Protein 6H9J (pdb70)

Solvent-accessible surface area: 16595 Å² total; per-residue (Å²): 47,21,50,90,43,81,127,44,92,73,104,146,20,77,34,16,68,79,88,24,32,46,108,42,65,22,80,13,166,71,5,55,82,25,34,58,83,22,105,148,0,45,106,31,2,100,84,67,73,6,0,0,0,50,65,3,92,2,4,143,20,0,71,114,5,56,34,137,42,0,67,134,23,1,36,105,19,77,9,10,1,16,24,5,81,21,36,53,9,49,24,17,43,54,118,38,60,88,46,46,120,155,37,84,39,162,4,100,75,87,75,12,62,3,79,75,2,4,90,65,17,116,74,4,80,97,144,55,28,146,42,52,1,4,0,26,23,8,2,56,82,95,14,21,79,77,0,28,113,11,7,91,42,8,42,52,103,16,0,80,108,1,44,55,110,35,38,24,27,99,38,9,1,2,8,0,16,0,1,35,72,1,1,4,17,20,2,7,4,5,3,1,5,5,0,6,0,0,3,77,11,56,1,21,0,0,0,0,19,14,92,23,40,115,15,0,49,22,46,68,7,32,18,1,0,6,9,0,8,51,10,60,17,66,113,26,58,83,126,154,10,64,66,2,117,92,3,71,1,86,6,3,9,0,4,65,22,10,1,0,0,3,2,16,10,18,3,5,3,13,2,2,2,50,129,31,34,34,1,0,0,0,4,0,7,2,85,18,55,114,53,73,139,81,31,76,146,125,29,90,35,49,16,111,7,3,42,72,9,22,63,35,73,92,32,6,108,89,52,67,56,35,100,85,13,32,86,60,60,77,99,84,73,132,79,151,162,126,135,124,27,39,50,29,9,43,54,26,30,64,8,11,15,90,57,92,28,58,10,156

Foldseek 3Di:
DAPAADQDPPRPGGLDDPVLDDDFQAAEAAAAEDAPPDVVVVVCVLVLHKHKHQAQQQQVLLLVDDLVVQLVFFAWAKWKKKKALDLEDQAFAVVLCVQPVPDDDRIDIDIDGSVVVVVVVVVCVVVVHSMWMKIKGWDDPRTGDSVVVSNVPGPCVVVVVVCVVQQFADFDTKIKIKTFAFHKHAKFFAQWKKWKAWRAAKKKKKKFALVCCLQFDFDQCSGRSGRGGPADRVDGDCVVRVSVSVTYIYIHMDHHRMIMTNGGNMIMMMHGGHPTGMTIMMMTTIHHHDDDPDADPPHDSVVVVVVVSVLLVVVCVVVVGSVCSVVVVCVCCVVNPD/DVVCVVVDDDDDDPDPDDDDPD

Organism: Homo sapiens (NCBI:txid9606)

Radius of gyration: 20.61 Å; Cα contacts (8 Å, |Δi|>4): 746; chains: 2; bounding box: 61×58×49 Å

Structure (mmCIF, N/CA/C/O backbone):
data_6H9J
#
_entry.id   6H9J
#
_cell.length_a   86.400
_cell.length_b   86.400
_cell.length_c   149.620
_cell.angle_alpha   90.000
_cell.angle_beta   90.000
_cell.angle_gamma   90.000
#
_symmetry.space_group_name_H-M   'P 41 21 2'
#
loop_
_entity.id
_entity.type
_entity.pdbx_description
1 polymer 'Hypoxia-inducible factor 1-alpha inhibitor'
2 polymer 'Transient receptor potential cation channel subfamily V member 3'
3 non-polymer N-OXALYLGLYCINE
4 non-polymer GLYCEROL
5 non-polymer 'SULFATE ION'
6 non-polymer 'ZINC ION'
7 water water
#
loop_
_atom_site.group_PDB
_atom_site.id
_atom_site.type_symbol
_atom_site.label_atom_id
_atom_site.label_alt_id
_atom_site.label_comp_id
_atom_site.label_asym_id
_atom_site.label_entity_id
_atom_site.label_seq_id
_atom_site.pdbx_PDB_ins_code
_atom_site.Cartn_x
_atom_site.Cartn_y
_atom_site.Cartn_z
_atom_site.occupancy
_atom_site.B_iso_or_equiv
_atom_site.auth_seq_id
_atom_site.auth_comp_id
_atom_site.auth_asym_id
_atom_site.auth_atom_id
_atom_site.pdbx_PDB_model_num
ATOM 1 N N . GLY A 1 1 ? -37.986 12.167 -23.291 1.00 76.12 12 GLY A N 1
ATOM 2 C CA . GLY A 1 1 ? -36.907 13.120 -23.077 1.00 78.36 12 GLY A CA 1
ATOM 3 C C . GLY A 1 1 ? -35.527 12.466 -23.001 1.00 80.38 12 GLY A C 1
ATOM 4 O O . GLY A 1 1 ? -35.377 11.386 -22.428 1.00 82.85 12 GLY A O 1
ATOM 5 N N . SER A 1 2 ? -34.518 13.119 -23.578 1.00 95.14 13 SER A N 1
ATOM 6 C CA . SER A 1 2 ? -33.119 12.659 -23.654 1.00 95.03 13 SER A CA 1
ATOM 7 C C . SER A 1 2 ? -32.889 11.718 -24.837 1.00 99.25 13 SER A C 1
ATOM 8 O O . SER A 1 2 ? -31.739 11.282 -25.048 1.00 101.04 13 SER A O 1
ATOM 10 N N . GLY A 1 3 ? -33.927 11.377 -25.605 1.00 102.44 14 GLY A N 1
ATOM 11 C CA . GLY A 1 3 ? -33.802 10.592 -26.821 1.00 106.95 14 GLY A CA 1
ATOM 12 C C . GLY A 1 3 ? -33.222 9.197 -26.600 1.00 111.72 14 GLY A C 1
ATOM 13 O O . GLY A 1 3 ? -33.045 8.714 -25.482 1.00 113.33 14 GLY A O 1
ATOM 14 N N . GLU A 1 4 ? -32.941 8.545 -27.724 1.00 109.29 15 GLU A N 1
ATOM 15 C CA . GLU A 1 4 ? -32.306 7.240 -27.675 1.00 107.99 15 GLU A CA 1
ATOM 16 C C . GLU A 1 4 ? -30.884 7.385 -27.125 1.00 104.66 15 GLU A C 1
ATOM 17 O O . GLU A 1 4 ? -30.205 8.378 -27.412 1.00 104.25 15 GLU A O 1
ATOM 19 N N . PRO A 1 5 ? -30.417 6.440 -26.305 1.00 93.15 16 PRO A N 1
ATOM 20 C CA . PRO A 1 5 ? -29.027 6.504 -25.826 1.00 90.45 16 PRO A CA 1
ATOM 21 C C . PRO A 1 5 ? -28.033 6.560 -26.978 1.00 90.69 16 PRO A C 1
ATOM 22 O O . PRO A 1 5 ? -28.176 5.865 -27.988 1.00 90.08 16 PRO A O 1
ATOM 26 N N . ARG A 1 6 ? -27.023 7.402 -26.825 1.00 90.75 17 ARG A N 1
ATOM 27 C CA . ARG A 1 6 ? -25.989 7.555 -27.836 1.00 92.27 17 ARG A CA 1
ATOM 28 C C . ARG A 1 6 ? -25.091 6.330 -27.905 1.00 89.02 17 ARG A C 1
ATOM 29 O O . ARG A 1 6 ? -24.916 5.624 -26.919 1.00 89.71 17 ARG A O 1
ATOM 34 N N . GLU A 1 7 ? -24.518 6.088 -29.076 1.00 81.33 18 GLU A N 1
ATOM 35 C CA . GLU A 1 7 ? -23.633 4.953 -29.263 1.00 82.13 18 GLU A CA 1
ATOM 36 C C . GLU A 1 7 ? -22.194 5.373 -29.021 1.00 74.70 18 GLU A C 1
ATOM 37 O O . GLU A 1 7 ? -21.708 6.322 -29.619 1.00 68.03 18 GLU A O 1
ATOM 43 N N . GLU A 1 8 ? -21.517 4.656 -28.136 1.00 79.79 19 GLU A N 1
ATOM 44 C CA . GLU A 1 8 ? -20.130 4.951 -27.827 1.00 72.68 19 GLU A CA 1
ATOM 45 C C . GLU A 1 8 ? -19.232 4.619 -29.012 1.00 70.32 19 GLU A C 1
ATOM 46 O O . GLU A 1 8 ? -19.518 3.712 -29.784 1.00 65.05 19 GLU A O 1
ATOM 49 N N . ALA A 1 9 ? -18.137 5.355 -29.138 1.00 66.05 20 ALA A N 1
ATOM 50 C CA . ALA A 1 9 ? -17.189 5.153 -30.224 1.00 69.04 20 ALA A CA 1
ATOM 51 C C . ALA A 1 9 ? -16.500 3.797 -30.119 1.00 64.57 20 ALA A C 1
ATOM 52 O O . ALA A 1 9 ? -16.313 3.271 -29.029 1.00 63.46 20 ALA A O 1
ATOM 54 N N . GLY A 1 10 ? -16.107 3.243 -31.257 1.00 61.56 21 GLY A N 1
ATOM 55 C CA . GLY A 1 10 ? -15.457 1.949 -31.268 1.00 63.14 21 GLY A CA 1
ATOM 56 C C . GLY A 1 10 ? -16.399 0.789 -31.031 1.00 66.42 21 GLY A C 1
ATOM 57 O O . GLY A 1 10 ? -15.989 -0.249 -30.526 1.00 66.61 21 GLY A O 1
ATOM 58 N N . ALA A 1 11 ? -17.673 0.999 -31.351 1.00 63.81 22 ALA A N 1
ATOM 59 C CA . ALA A 1 11 ? -18.710 -0.022 -31.217 1.00 67.94 22 ALA A CA 1
ATOM 60 C C . ALA A 1 11 ? -18.790 -0.606 -29.821 1.00 69.60 22 ALA A C 1
ATOM 61 O O . ALA A 1 11 ? -18.933 -1.806 -29.646 1.00 67.41 22 ALA A O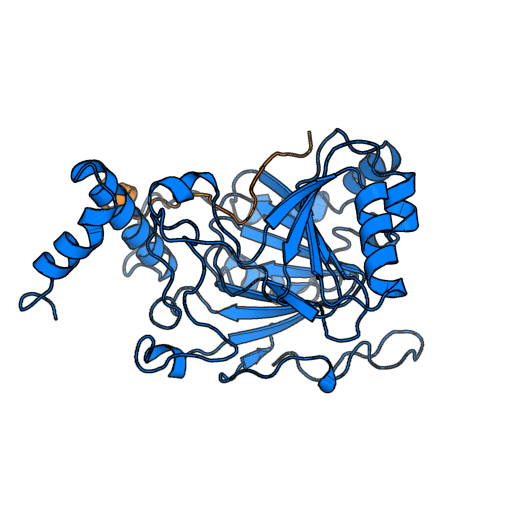 1
ATOM 63 N N . LEU A 1 12 ? -18.726 0.264 -28.824 1.00 64.70 23 LEU A N 1
ATOM 64 C CA . LEU A 1 12 ? -18.790 -0.152 -27.429 1.00 70.68 23 LEU A CA 1
ATOM 65 C C . LEU A 1 12 ? -20.221 -0.269 -26.898 1.00 76.36 23 LEU A C 1
ATOM 66 O O . LEU A 1 12 ? -20.432 -0.613 -25.742 1.00 77.70 23 LEU A O 1
ATOM 71 N N . GLY A 1 13 ? -21.192 0.035 -27.751 1.00 74.82 24 GLY A N 1
ATOM 72 C CA . GLY A 1 13 ? -22.595 -0.059 -27.412 1.00 72.28 24 GLY A CA 1
ATOM 73 C C . GLY A 1 13 ? -23.126 1.191 -26.763 1.00 75.37 24 GLY A C 1
ATOM 74 O O . GLY A 1 13 ? -22.403 2.160 -26.582 1.00 71.70 24 GLY A O 1
ATOM 75 N N . PRO A 1 14 ? -24.408 1.174 -26.433 1.00 72.66 25 PRO A N 1
ATOM 76 C CA . PRO A 1 14 ? -25.029 2.323 -25.782 1.00 70.39 25 PRO A CA 1
ATOM 77 C C . PRO A 1 14 ? -24.415 2.513 -24.410 1.00 67.25 25 PRO A C 1
ATOM 78 O O . PRO A 1 14 ? -24.169 1.547 -23.702 1.00 68.23 25 PRO A O 1
ATOM 82 N N . ALA A 1 15 ? -24.170 3.761 -24.047 1.00 78.11 26 ALA A N 1
ATOM 83 C CA . ALA A 1 15 ? -23.585 4.082 -22.759 1.00 82.48 26 ALA A CA 1
ATOM 84 C C . ALA A 1 15 ? -24.497 3.674 -21.610 1.00 79.16 26 ALA A C 1
ATOM 85 O O . ALA A 1 15 ? -24.036 3.205 -20.574 1.00 79.59 26 ALA A O 1
ATOM 87 N N . TRP A 1 16 ? -25.780 3.895 -21.818 1.00 60.80 27 TRP A N 1
ATOM 88 C CA . TRP A 1 16 ? -26.782 3.615 -20.822 1.00 62.60 27 TRP A CA 1
ATOM 89 C C . TRP A 1 16 ? -28.081 3.179 -21.472 1.00 59.79 27 TRP A C 1
ATOM 90 O O . TRP A 1 16 ? -28.269 3.317 -22.675 1.00 61.14 27 TRP A O 1
ATOM 101 N N . ASP A 1 17 ? -28.974 2.630 -20.669 1.00 65.56 28 ASP A N 1
ATOM 102 C CA . ASP A 1 17 ? -30.261 2.195 -21.177 1.00 64.78 28 ASP A CA 1
ATOM 103 C C . ASP A 1 17 ? -31.396 2.734 -20.308 1.00 64.17 28 ASP A C 1
ATOM 104 O O . ASP A 1 17 ? -31.167 3.211 -19.206 1.00 57.44 28 ASP A O 1
ATOM 109 N N . GLU A 1 18 ? -32.623 2.618 -20.802 1.00 65.03 29 GLU A N 1
ATOM 110 C CA . GLU A 1 18 ? -33.810 3.157 -20.139 1.00 63.84 29 GLU A CA 1
ATOM 111 C C . GLU A 1 18 ? -34.060 2.642 -18.727 1.00 60.92 29 GLU A C 1
ATOM 112 O O . GLU A 1 18 ? -34.572 3.377 -17.894 1.00 59.66 29 GLU A O 1
ATOM 114 N N . SER A 1 19 ? -33.687 1.400 -18.440 1.00 61.38 30 SER A N 1
ATOM 115 C CA . SER A 1 19 ? -33.880 0.816 -17.108 1.00 64.01 30 SER A CA 1
ATOM 116 C C . SER A 1 19 ? -33.144 1.557 -15.981 1.00 64.48 30 SER A C 1
ATOM 117 O O . SER A 1 19 ? -33.571 1.517 -14.840 1.00 61.08 30 SER A O 1
ATOM 120 N N . GLN A 1 20 ? -31.997 2.146 -16.290 1.00 54.27 31 GLN A N 1
ATOM 121 C CA . GLN A 1 20 ? -31.218 2.923 -15.336 1.00 58.01 31 GLN A CA 1
ATOM 122 C C . GLN A 1 20 ? -31.927 4.196 -14.833 1.00 55.00 31 GLN A C 1
ATOM 123 O O . GLN A 1 20 ? -31.611 4.688 -13.762 1.00 52.47 31 GLN A O 1
ATOM 129 N N . LEU A 1 21 ? -32.804 4.771 -15.651 1.00 53.91 32 LEU A N 1
ATOM 130 C CA . LEU A 1 21 ? -33.569 5.968 -15.280 1.00 57.18 32 LEU A CA 1
ATOM 131 C C . LEU A 1 21 ? -34.722 5.738 -14.289 1.00 54.50 32 LEU A C 1
ATOM 132 O O . LEU A 1 21 ? -35.440 4.755 -14.387 1.00 54.76 32 LEU A O 1
ATOM 137 N N . ARG A 1 22 ? -34.898 6.661 -13.348 1.00 56.21 33 ARG A N 1
ATOM 138 C CA . ARG A 1 22 ? -35.992 6.588 -12.377 1.00 52.31 33 ARG A CA 1
ATOM 139 C C . ARG A 1 22 ? -37.316 6.974 -13.045 1.00 53.82 33 ARG A C 1
ATOM 140 O O . ARG A 1 22 ? -37.312 7.646 -14.066 1.00 56.60 33 ARG A O 1
ATOM 148 N N . SER A 1 23 ? -38.442 6.562 -12.471 1.00 52.18 34 SER A N 1
ATOM 149 C CA . SER A 1 23 ? -39.734 6.814 -13.107 1.00 53.42 34 SER A CA 1
ATOM 150 C C . SER A 1 23 ? -40.456 7.951 -12.384 1.00 51.32 34 SER A C 1
ATOM 151 O O . SER A 1 23 ? -40.607 7.916 -11.156 1.00 56.22 34 SER A O 1
ATOM 154 N N . TYR A 1 24 ? -40.910 8.946 -13.143 1.00 51.96 35 TYR A N 1
ATOM 155 C CA . TYR A 1 24 ? -41.576 10.109 -12.561 1.00 50.43 35 TYR A CA 1
ATOM 156 C C . TYR A 1 24 ? -42.914 10.379 -13.246 1.00 54.13 35 TYR A C 1
ATOM 157 O O . TYR A 1 24 ? -43.229 9.822 -14.289 1.00 52.30 35 TYR A O 1
ATOM 166 N N . SER A 1 25 ? -43.692 11.297 -12.662 1.00 49.21 36 SER A N 1
ATOM 167 C CA . SER A 1 25 ? -45.088 11.506 -13.036 1.00 52.10 36 SER A CA 1
ATOM 168 C C . SER A 1 25 ? -45.289 12.473 -14.197 1.00 58.50 36 SER A C 1
ATOM 169 O O . SER A 1 25 ? -46.407 12.584 -14.693 1.00 59.46 36 SER A O 1
ATOM 172 N N . PHE A 1 26 ? -44.269 13.197 -14.620 1.00 49.13 37 PHE A N 1
ATOM 173 C CA . PHE A 1 26 ? -44.439 14.285 -15.571 1.00 47.55 37 PHE A CA 1
ATOM 174 C C . PHE A 1 26 ? -43.783 13.955 -16.895 1.00 49.79 37 PHE A C 1
ATOM 175 O O . PHE A 1 26 ? -42.828 13.176 -16.949 1.00 49.52 37 PHE A O 1
ATOM 183 N N . PRO A 1 27 ? -44.206 14.584 -17.974 1.00 47.15 38 PRO A N 1
ATOM 184 C CA . PRO A 1 27 ? -43.521 14.395 -19.253 1.00 46.03 38 PRO A CA 1
ATOM 185 C C . PRO A 1 27 ? -42.314 15.317 -19.381 1.00 45.29 38 PRO A C 1
ATOM 186 O O . PRO A 1 27 ? -42.095 16.242 -18.584 1.00 46.72 38 PRO A O 1
ATOM 190 N N . THR A 1 28 ? -41.495 15.019 -20.391 1.00 46.57 39 THR A N 1
ATOM 191 C CA . THR A 1 28 ? -40.296 15.802 -20.650 1.00 47.31 39 THR A CA 1
ATOM 192 C C . THR A 1 28 ? -40.070 15.814 -22.155 1.00 45.00 39 THR A C 1
ATOM 193 O O . THR A 1 28 ? -40.635 14.995 -22.907 1.00 47.35 39 THR A O 1
ATOM 197 N N . ARG A 1 29 ? -39.251 16.765 -22.584 1.00 45.83 40 ARG A N 1
ATOM 198 C CA . ARG A 1 29 ? -38.742 16.755 -23.941 1.00 45.32 40 ARG A CA 1
ATOM 199 C C . ARG A 1 29 ? -37.243 17.001 -23.858 1.00 44.52 40 ARG A C 1
ATOM 200 O O . ARG A 1 29 ? -36.748 17.504 -22.852 1.00 43.23 40 ARG A O 1
ATOM 208 N N . PRO A 1 30 ? -36.501 16.645 -24.890 1.00 45.40 41 PRO A N 1
ATOM 209 C CA . PRO A 1 30 ? -35.032 16.662 -24.765 1.00 44.94 41 PRO A CA 1
ATOM 210 C C . PRO A 1 30 ? -34.444 18.069 -24.772 1.00 43.89 41 PRO A C 1
ATOM 211 O O . PRO A 1 30 ? -34.899 18.964 -25.488 1.00 45.39 41 PRO A O 1
ATOM 215 N N . ILE A 1 31 ? -33.351 18.225 -24.028 1.00 42.91 42 ILE A N 1
ATOM 216 C CA . ILE A 1 31 ? -32.472 19.384 -24.165 1.00 44.40 42 ILE A CA 1
ATOM 217 C C . ILE A 1 31 ? -31.589 19.206 -25.403 1.00 49.33 42 ILE A C 1
ATOM 218 O O . ILE A 1 31 ? -31.072 18.102 -25.637 1.00 46.82 42 ILE A O 1
ATOM 223 N N . PRO A 1 32 ? -31.399 20.246 -26.225 1.00 44.64 43 PRO A N 1
ATOM 224 C CA . PRO A 1 32 ? -30.616 20.084 -27.457 1.00 46.66 43 PRO A CA 1
ATOM 225 C C . PRO A 1 32 ? -29.179 19.723 -27.123 1.00 45.43 43 PRO A C 1
ATOM 226 O O . PRO A 1 32 ? -28.621 20.248 -26.164 1.00 42.72 43 PRO A O 1
ATOM 230 N N . ARG A 1 33 ? -28.590 18.811 -27.906 1.00 46.10 44 ARG A N 1
ATOM 231 C CA . ARG A 1 33 ? -27.154 18.482 -27.814 1.00 49.48 44 ARG A CA 1
ATOM 232 C C . ARG A 1 33 ? -26.463 19.021 -29.059 1.00 50.24 44 ARG A C 1
ATOM 233 O O . ARG A 1 33 ? -26.812 18.632 -30.179 1.00 46.77 44 ARG A O 1
ATOM 241 N N . LEU A 1 34 ? -25.504 19.914 -28.873 1.00 44.81 45 LEU A N 1
ATOM 242 C CA . LEU A 1 34 ? -24.957 20.665 -29.991 1.00 46.01 45 LEU A CA 1
ATOM 243 C C . LEU A 1 34 ? -23.455 20.824 -29.813 1.00 45.03 45 LEU A C 1
ATOM 244 O O . LEU A 1 34 ? -22.933 20.703 -28.707 1.00 44.64 45 LEU A O 1
ATOM 249 N N . SER A 1 35 ? -22.791 21.165 -30.917 1.00 45.69 46 SER A N 1
ATOM 250 C CA . SER A 1 35 ? -21.400 21.620 -30.878 1.00 47.52 46 SER A CA 1
ATOM 251 C C . SER A 1 35 ? -21.296 23.055 -30.383 1.00 49.84 46 SER A C 1
ATOM 252 O O . SER A 1 35 ? -22.108 23.922 -30.745 1.00 47.02 46 SER A O 1
ATOM 255 N N . GLN A 1 36 ? -20.217 23.332 -29.650 1.00 50.03 47 GLN A N 1
ATOM 256 C CA . GLN A 1 36 ? -19.946 24.694 -29.211 1.00 52.78 47 GLN A CA 1
ATOM 257 C C . GLN A 1 36 ? -19.752 25.639 -30.395 1.00 52.50 47 GLN A C 1
ATOM 258 O O . GLN A 1 36 ? -19.992 26.842 -30.263 1.00 57.55 47 GLN A O 1
ATOM 264 N N . SER A 1 37 ? -19.417 25.119 -31.569 1.00 49.37 48 SER A N 1
ATOM 265 C CA . SER A 1 37 ? -19.295 25.965 -32.751 1.00 51.84 48 SER A CA 1
ATOM 266 C C . SER A 1 37 ? -20.620 26.246 -33.434 1.00 57.07 48 SER A C 1
ATOM 267 O O . SER A 1 37 ? -20.641 26.998 -34.417 1.00 58.48 48 SER A O 1
ATOM 270 N N . ASP A 1 38 ? -21.715 25.664 -32.960 1.00 53.21 49 ASP A N 1
ATOM 271 C CA . ASP A 1 38 ? -23.016 25.786 -33.650 1.00 54.89 49 ASP A CA 1
ATOM 272 C C . ASP A 1 38 ? -23.681 27.104 -33.241 1.00 50.66 49 ASP A C 1
ATOM 273 O O . ASP A 1 38 ? -23.852 27.349 -32.037 1.00 55.45 49 ASP A O 1
ATOM 278 N N . PRO A 1 39 ? -24.022 27.995 -34.188 1.00 56.59 50 PRO A N 1
ATOM 279 C CA . PRO A 1 39 ? -24.700 29.250 -33.800 1.00 59.08 50 PRO A CA 1
ATOM 280 C C . PRO A 1 39 ? -25.942 29.052 -32.956 1.00 58.70 50 PRO A C 1
ATOM 281 O O . PRO A 1 39 ? -26.290 29.952 -32.179 1.00 59.14 50 PRO A O 1
ATOM 285 N N . ARG A 1 40 ? -26.654 27.934 -33.112 1.00 55.10 51 ARG A N 1
ATOM 286 C CA . ARG A 1 40 ? -27.833 27.704 -32.283 1.00 57.80 51 ARG A CA 1
ATOM 287 C C . ARG A 1 40 ? -27.436 27.560 -30.828 1.00 49.85 51 ARG A C 1
ATOM 288 O O . ARG A 1 40 ? -28.180 27.978 -29.936 1.00 52.78 51 ARG A O 1
ATOM 296 N N . ALA A 1 41 ? -26.245 27.016 -30.566 1.00 44.08 52 ALA A N 1
ATOM 297 C CA . ALA A 1 41 ? -25.805 26.874 -29.184 1.00 44.62 52 ALA A CA 1
ATOM 298 C C . ALA A 1 41 ? -25.569 28.233 -28.545 1.00 50.74 52 ALA A C 1
ATOM 299 O O . ALA A 1 41 ? -25.966 28.462 -27.398 1.00 55.93 52 ALA A O 1
ATOM 301 N N . GLU A 1 42 ? -24.921 29.152 -29.270 1.00 47.48 53 GLU A N 1
ATOM 302 C CA . GLU A 1 42 ? -24.691 30.483 -28.717 1.00 54.44 53 GLU A CA 1
ATOM 303 C C . GLU A 1 42 ? -26.017 31.199 -28.487 1.00 52.97 53 GLU A C 1
ATOM 304 O O . GLU A 1 42 ? -26.184 31.890 -27.484 1.00 54.70 53 GLU A O 1
ATOM 310 N N . GLU A 1 43 ? -26.969 31.023 -29.408 1.00 51.00 54 GLU A N 1
ATOM 311 C CA . GLU A 1 43 ? -28.304 31.627 -29.291 1.00 57.71 54 GLU A CA 1
ATOM 312 C C . GLU A 1 43 ? -29.028 31.158 -28.034 1.00 58.93 54 GLU A C 1
ATOM 313 O O . GLU A 1 43 ? -29.662 31.958 -27.331 1.00 50.20 54 GLU A O 1
ATOM 319 N N . LEU A 1 44 ? -28.943 29.864 -27.727 1.00 48.20 55 LEU A N 1
ATOM 320 C CA . LEU A 1 44 ? -29.600 29.325 -26.539 1.00 49.55 55 LEU A CA 1
ATOM 321 C C . LEU A 1 44 ? -29.007 29.909 -25.268 1.00 49.86 55 LEU A C 1
ATOM 322 O O . LEU A 1 44 ? -29.747 30.345 -24.380 1.00 47.03 55 LEU A O 1
ATOM 327 N N . ILE A 1 45 ? -27.672 29.947 -25.175 1.00 47.38 56 ILE A N 1
ATOM 328 C CA . ILE A 1 45 ? -27.013 30.510 -23.995 1.00 40.66 56 ILE A CA 1
ATOM 329 C C . ILE A 1 45 ? -27.360 31.985 -23.854 1.00 48.21 56 ILE A C 1
ATOM 330 O O . ILE A 1 45 ? -27.631 32.470 -22.753 1.00 47.40 56 ILE A O 1
ATOM 335 N N . GLU A 1 46 ? -27.334 32.726 -24.965 1.00 45.37 57 GLU A N 1
ATOM 336 C CA . GLU A 1 46 ? -27.642 34.151 -24.929 1.00 52.22 57 GLU A CA 1
ATOM 337 C C . GLU A 1 46 ? -29.061 34.380 -24.435 1.00 56.21 57 GLU A C 1
ATOM 338 O O . GLU A 1 46 ? -29.332 35.362 -23.735 1.00 50.32 57 GLU A O 1
ATOM 344 N N . ASN A 1 47 ? -29.983 33.485 -24.793 1.00 52.49 58 ASN A N 1
ATOM 345 C CA . ASN A 1 47 ? -31.383 33.595 -24.384 1.00 48.16 58 ASN A CA 1
ATOM 346 C C . ASN A 1 47 ? -31.667 32.900 -23.061 1.00 47.89 58 ASN A C 1
ATOM 347 O O . ASN A 1 47 ? -32.833 32.752 -22.687 1.00 45.70 58 ASN A O 1
ATOM 352 N N . GLU A 1 48 ? -30.631 32.476 -22.356 1.00 41.32 59 GLU A N 1
ATOM 353 C CA . GLU A 1 48 ? -30.739 31.840 -21.035 1.00 44.78 59 GLU A CA 1
ATOM 354 C C . GLU A 1 48 ? -31.661 30.626 -21.086 1.00 53.31 59 GLU A C 1
ATOM 355 O O . GLU A 1 48 ? -32.609 30.468 -20.306 1.00 41.77 59 GLU A O 1
ATOM 361 N N . GLU A 1 49 ? -31.390 29.777 -22.061 1.00 39.48 60 GLU A N 1
ATOM 362 C CA . GLU A 1 49 ? -32.028 28.486 -22.212 1.00 42.51 60 GLU A CA 1
ATOM 363 C C . GLU A 1 49 ? -30.973 27.391 -22.150 1.00 44.39 60 GLU A C 1
ATOM 364 O O . GLU A 1 49 ? -29.831 27.594 -22.594 1.00 42.68 60 GLU A O 1
ATOM 370 N N . PRO A 1 50 ? -31.325 26.210 -21.651 1.00 42.97 61 PRO A N 1
ATOM 371 C CA . PRO A 1 50 ? -30.313 25.146 -21.540 1.00 40.21 61 PRO A CA 1
ATOM 372 C C . PRO A 1 50 ? -29.911 24.508 -22.875 1.00 36.24 61 PRO A C 1
ATOM 373 O O . PRO A 1 50 ? -30.681 24.431 -23.840 1.00 39.96 61 PRO A O 1
ATOM 377 N N . VAL A 1 51 ? -28.657 24.043 -22.897 1.00 37.55 62 VAL A N 1
ATOM 378 C CA 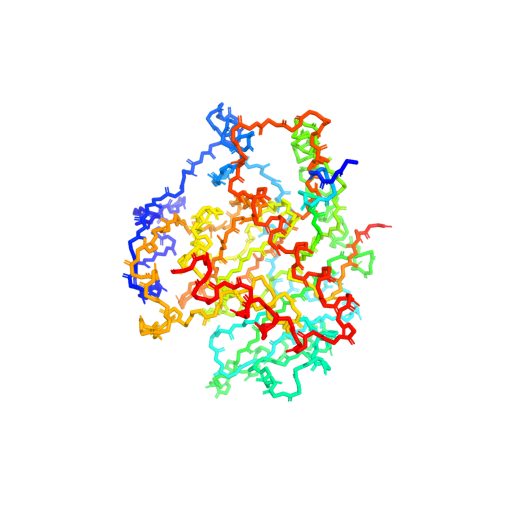. VAL A 1 51 ? -28.076 23.360 -24.048 1.00 40.05 62 VAL A CA 1
ATOM 379 C C . VAL A 1 51 ? -26.956 22.466 -23.513 1.00 35.13 62 VAL A C 1
ATOM 380 O O . VAL A 1 51 ? -26.295 22.808 -22.529 1.00 38.99 62 VAL A O 1
ATOM 384 N N . VAL A 1 52 ? -26.811 21.291 -24.104 1.00 39.12 63 VAL A N 1
ATOM 385 C CA . VAL A 1 52 ? -25.659 20.434 -23.841 1.00 40.52 63 VAL A CA 1
ATOM 386 C C . VAL A 1 52 ? -24.668 20.670 -24.979 1.00 35.64 63 VAL A C 1
ATOM 387 O O . VAL A 1 52 ? -25.008 20.454 -26.158 1.00 42.02 63 VAL A O 1
ATOM 391 N N . LEU A 1 53 ? -23.440 21.039 -24.617 1.00 39.40 64 LEU A N 1
ATOM 392 C CA . LEU A 1 53 ? -22.336 21.200 -25.550 1.00 47.13 64 LEU A CA 1
ATOM 393 C C . LEU A 1 53 ? -21.411 19.987 -25.470 1.00 38.28 64 LEU A C 1
ATOM 394 O O . LEU A 1 53 ? -20.943 19.630 -24.389 1.00 39.62 64 LEU A O 1
ATOM 399 N N . THR A 1 54 ? -21.177 19.354 -26.611 1.00 43.00 65 THR A N 1
ATOM 400 C CA . THR A 1 54 ? -20.529 18.059 -26.638 1.00 45.62 65 THR A CA 1
ATOM 401 C C . THR A 1 54 ? -19.006 18.118 -26.826 1.00 50.53 65 THR A C 1
ATOM 402 O O . THR A 1 54 ? -18.339 17.086 -26.656 1.00 49.06 65 THR A O 1
ATOM 406 N N . ASP A 1 55 ? -18.465 19.256 -27.255 1.00 41.47 66 ASP A N 1
ATOM 407 C CA . ASP A 1 55 ? -17.056 19.327 -27.691 1.00 40.64 66 ASP A CA 1
ATOM 408 C C . ASP A 1 55 ? -16.373 20.587 -27.184 1.00 39.73 66 ASP A C 1
ATOM 409 O O . ASP A 1 55 ? -15.606 21.215 -27.922 1.00 46.07 66 ASP A O 1
ATOM 414 N N . THR A 1 56 ? -16.638 20.995 -25.941 1.00 38.37 67 THR A N 1
ATOM 415 C CA . THR A 1 56 ? -15.986 22.211 -25.440 1.00 37.47 67 THR A CA 1
ATOM 416 C C . THR A 1 56 ? -14.533 21.961 -25.000 1.00 41.88 67 THR A C 1
ATOM 417 O O . THR A 1 56 ? -13.765 22.917 -24.932 1.00 44.88 67 THR A O 1
ATOM 421 N N . ASN A 1 57 ? -14.188 20.727 -24.604 1.00 40.86 68 ASN A N 1
ATOM 422 C CA . ASN A 1 57 ? -12.912 20.416 -23.939 1.00 43.24 68 ASN A CA 1
ATOM 423 C C . ASN A 1 57 ? -12.700 21.200 -22.641 1.00 39.53 68 ASN A C 1
ATOM 424 O O . ASN A 1 57 ? -11.551 21.408 -22.185 1.00 42.46 68 ASN A O 1
ATOM 429 N N . LEU A 1 58 ? -13.817 21.577 -22.019 1.00 38.12 69 LEU A N 1
ATOM 430 C CA . LEU A 1 58 ? -13.776 22.448 -20.847 1.00 39.79 69 LEU A CA 1
ATOM 431 C C . LEU A 1 58 ? -12.986 21.811 -19.725 1.00 38.67 69 LEU A C 1
ATOM 432 O O . LEU A 1 58 ? -12.108 22.455 -19.157 1.00 40.90 69 LEU A O 1
ATOM 437 N N . VAL A 1 59 ? -13.197 20.532 -19.466 1.00 39.34 70 VAL A N 1
ATOM 438 C CA . VAL A 1 59 ? -12.468 19.838 -18.409 1.00 39.59 70 VAL A CA 1
ATOM 439 C C . VAL A 1 59 ? -11.689 18.643 -18.952 1.00 41.01 70 VAL A C 1
ATOM 440 O O . VAL A 1 59 ? -11.591 17.615 -18.305 1.00 41.26 70 VAL A O 1
ATOM 444 N N . TYR A 1 60 ? -11.071 18.814 -20.109 1.00 41.07 71 TYR A N 1
ATOM 445 C CA . TYR A 1 60 ? -10.398 17.708 -20.775 1.00 41.77 71 TYR A CA 1
ATOM 446 C C . TYR A 1 60 ? -9.333 17.021 -19.920 1.00 41.86 71 TYR A C 1
ATOM 447 O O . TYR A 1 60 ? -9.256 15.806 -19.912 1.00 42.61 71 TYR A O 1
ATOM 456 N N . PRO A 1 61 ? -8.552 17.780 -19.170 1.00 42.80 72 PRO A N 1
ATOM 457 C CA . PRO A 1 61 ? -7.527 17.182 -18.312 1.00 46.92 72 PRO A CA 1
ATOM 458 C C . PRO A 1 61 ? -8.132 16.284 -17.239 1.00 43.42 72 PRO A C 1
ATOM 459 O O . PRO A 1 61 ? -7.507 15.326 -16.820 1.00 48.35 72 PRO A O 1
ATOM 463 N N . ALA A 1 62 ? -9.323 16.630 -16.770 1.00 43.71 73 ALA A N 1
ATOM 464 C CA . ALA A 1 62 ? -10.005 15.879 -15.715 1.00 44.62 73 ALA A CA 1
ATOM 465 C C . ALA A 1 62 ? -10.657 14.577 -16.197 1.00 47.06 73 ALA A C 1
ATOM 466 O O . ALA A 1 62 ? -11.094 13.761 -15.374 1.00 48.12 73 ALA A O 1
ATOM 468 N N . LEU A 1 63 ? -10.748 14.347 -17.496 1.00 44.95 74 LEU A N 1
ATOM 469 C CA . LEU A 1 63 ? -11.383 13.109 -17.942 1.00 46.98 74 LEU A CA 1
ATOM 470 C C . LEU A 1 63 ? -10.629 11.876 -17.498 1.00 51.30 74 LEU A C 1
ATOM 471 O O . LEU A 1 63 ? -11.206 10.781 -17.507 1.00 49.96 74 LEU A O 1
ATOM 476 N N . LYS A 1 64 ? -9.336 12.007 -17.146 1.00 54.15 75 LYS A N 1
ATOM 477 C CA . LYS A 1 64 ? -8.612 10.866 -16.621 1.00 49.76 75 LYS A CA 1
ATOM 478 C C . LYS A 1 64 ? -8.851 10.655 -15.137 1.00 51.99 75 LYS A C 1
ATOM 479 O O . LYS A 1 64 ? -8.360 9.666 -14.605 1.00 51.07 75 LYS A O 1
ATOM 485 N N . TRP A 1 65 ? -9.566 11.550 -14.470 1.00 52.44 76 TRP A N 1
ATOM 486 C CA . TRP A 1 65 ? -9.796 11.433 -13.031 1.00 58.21 76 TRP A CA 1
ATOM 487 C C . TRP A 1 65 ? -10.621 10.191 -12.708 1.00 62.12 76 TRP A C 1
ATOM 488 O O . TRP A 1 65 ? -11.674 9.944 -13.311 1.00 63.39 76 TRP A O 1
ATOM 499 N N . ASP A 1 66 ? -10.153 9.443 -11.718 1.00 62.92 77 ASP A N 1
ATOM 500 C CA . ASP A 1 66 ? -10.930 8.436 -11.014 1.00 60.74 77 ASP A CA 1
ATOM 501 C C . ASP A 1 66 ? -10.519 8.504 -9.545 1.00 59.03 77 ASP A C 1
ATOM 502 O O . ASP A 1 66 ? -9.717 9.355 -9.148 1.00 64.22 77 ASP A O 1
ATOM 507 N N . LEU A 1 67 ? -11.042 7.593 -8.726 1.00 60.32 78 LEU A N 1
ATOM 508 C CA . LEU A 1 67 ? -10.769 7.685 -7.296 1.00 56.38 78 LEU A CA 1
ATOM 509 C C . LEU A 1 67 ? -9.293 7.439 -6.998 1.00 56.72 78 LEU A C 1
ATOM 510 O O . LEU A 1 67 ? -8.729 8.078 -6.103 1.00 58.41 78 LEU A O 1
ATOM 515 N N . GLU A 1 68 ? -8.639 6.542 -7.737 1.00 59.86 79 GLU A N 1
ATOM 516 C CA . GLU A 1 68 ? -7.228 6.296 -7.459 1.00 65.91 79 GLU A CA 1
ATOM 517 C C . GLU A 1 68 ? -6.394 7.537 -7.766 1.00 65.95 79 GLU A C 1
ATOM 518 O O . GLU A 1 68 ? -5.544 7.941 -6.963 1.00 64.88 79 GLU A O 1
ATOM 524 N N . TYR A 1 69 ? -6.613 8.147 -8.934 1.00 62.00 80 TYR A N 1
ATOM 525 C CA . TYR A 1 69 ? -5.852 9.334 -9.314 1.00 64.65 80 TYR A CA 1
ATOM 526 C C . TYR A 1 69 ? -6.057 10.469 -8.317 1.00 59.13 80 TYR A C 1
ATOM 527 O O . TYR A 1 69 ? -5.094 11.094 -7.854 1.00 61.00 80 TYR A O 1
ATOM 536 N N . LEU A 1 70 ? -7.312 10.757 -7.986 1.00 54.46 81 LEU A N 1
ATOM 537 C CA . LEU A 1 70 ? -7.610 11.853 -7.072 1.00 54.18 81 LEU A CA 1
ATOM 538 C C . LEU A 1 70 ? -7.063 11.578 -5.676 1.00 55.78 81 LEU A C 1
ATOM 539 O O . LEU A 1 70 ? -6.555 12.486 -5.008 1.00 63.39 81 LEU A O 1
ATOM 544 N N . GLN A 1 71 ? -7.174 10.338 -5.206 1.00 61.25 82 GLN A N 1
ATOM 545 C CA . GLN A 1 71 ? -6.670 10.016 -3.874 1.00 65.81 82 GLN A CA 1
ATOM 546 C C . GLN A 1 71 ? -5.175 10.248 -3.804 1.00 68.99 82 GLN A C 1
ATOM 547 O O . GLN A 1 71 ? -4.658 10.755 -2.801 1.00 72.72 82 GLN A O 1
ATOM 553 N N . GLU A 1 72 ? -4.471 9.884 -4.869 1.00 66.80 83 GLU A N 1
ATOM 554 C CA . GLU A 1 72 ? -3.014 9.974 -4.899 1.00 68.37 83 GLU A CA 1
ATOM 555 C C . GLU A 1 72 ? -2.532 11.409 -5.100 1.00 71.64 83 GLU A C 1
ATOM 556 O O . GLU A 1 72 ? -1.383 11.705 -4.777 1.00 73.78 83 GLU A O 1
ATOM 562 N N . ASN A 1 73 ? -3.392 12.315 -5.585 1.00 70.01 84 ASN A N 1
ATOM 563 C CA . ASN A 1 73 ? -2.959 13.642 -6.018 1.00 65.56 84 ASN A CA 1
ATOM 564 C C . ASN A 1 73 ? -3.725 14.827 -5.441 1.00 70.62 84 ASN A C 1
ATOM 565 O O . ASN A 1 73 ? -3.215 15.950 -5.524 1.00 76.49 84 ASN A O 1
ATOM 570 N N . ILE A 1 74 ? -4.936 14.648 -4.911 1.00 66.48 85 ILE A N 1
ATOM 571 C CA . ILE A 1 74 ? -5.746 15.804 -4.527 1.00 69.30 85 ILE A CA 1
ATOM 572 C C . ILE A 1 74 ? -5.287 16.394 -3.207 1.00 71.70 85 ILE A C 1
ATOM 573 O O . ILE A 1 74 ? -5.737 17.480 -2.821 1.00 79.48 85 ILE A O 1
ATOM 578 N N . GLY A 1 75 ? -4.441 15.689 -2.492 1.00 65.44 86 GLY A N 1
ATOM 579 C CA . GLY A 1 75 ? -3.773 16.217 -1.311 1.00 76.47 86 GLY A CA 1
ATOM 580 C C . GLY A 1 75 ? -4.508 15.838 -0.045 1.00 74.68 86 GLY A C 1
ATOM 581 O O . GLY A 1 75 ? -5.380 14.965 -0.036 1.00 68.97 86 GLY A O 1
ATOM 582 N N . ASN A 1 76 ? -4.159 16.533 1.043 1.00 72.74 87 ASN A N 1
ATOM 583 C CA . ASN A 1 76 ? -4.573 16.139 2.386 1.00 74.25 87 ASN A CA 1
ATOM 584 C C . ASN A 1 76 ? -5.569 17.109 3.030 1.00 71.69 87 ASN A C 1
ATOM 585 O O . ASN A 1 76 ? -5.727 17.104 4.251 1.00 77.98 87 ASN A O 1
ATOM 590 N N . GLY A 1 77 ? -6.266 17.909 2.250 1.00 71.42 88 GLY A N 1
ATOM 591 C CA . GLY A 1 77 ? -7.278 18.789 2.803 1.00 69.90 88 GLY A CA 1
ATOM 592 C C . GLY A 1 77 ? -8.575 18.071 3.156 1.00 68.92 88 GLY A C 1
ATOM 593 O O . GLY A 1 77 ? -8.764 16.895 2.868 1.00 72.30 88 GLY A O 1
ATOM 594 N N . ASP A 1 78 ? -9.473 18.806 3.807 1.00 67.69 89 ASP A N 1
ATOM 595 C CA . ASP A 1 78 ? -10.773 18.278 4.224 1.00 69.16 89 ASP A CA 1
ATOM 596 C C . ASP A 1 78 ? -11.795 18.392 3.105 1.00 65.73 89 ASP A C 1
ATOM 597 O O . ASP A 1 78 ? -11.831 19.394 2.388 1.00 68.26 89 ASP A O 1
ATOM 602 N N . PHE A 1 79 ? -12.659 17.380 2.998 1.00 64.27 90 PHE A N 1
ATOM 603 C CA . PHE A 1 79 ? -13.716 17.335 1.991 1.00 63.80 90 PHE A CA 1
ATOM 604 C C . PHE A 1 79 ? -15.062 17.120 2.672 1.00 60.77 90 PHE A C 1
ATOM 605 O O . PHE A 1 79 ? -15.186 16.257 3.546 1.00 57.97 90 PHE A O 1
ATOM 613 N N . SER A 1 80 ? -16.071 17.898 2.269 1.00 54.31 91 SER A N 1
ATOM 614 C CA . SER A 1 80 ? -17.415 17.741 2.808 1.00 58.01 91 SER A CA 1
ATOM 615 C C . SER A 1 80 ? -18.077 16.556 2.131 1.00 49.55 91 SER A C 1
ATOM 616 O O . SER A 1 80 ? -18.185 16.529 0.902 1.00 53.83 91 SER A O 1
ATOM 619 N N . VAL A 1 81 ? -18.510 15.573 2.922 1.00 49.57 92 VAL A N 1
ATOM 620 C CA . VAL A 1 81 ? -19.151 14.373 2.391 1.00 51.45 92 VAL A CA 1
ATOM 621 C C . VAL A 1 81 ? -20.494 14.196 3.086 1.00 50.77 92 VAL A C 1
ATOM 622 O O . VAL A 1 81 ? -20.546 14.066 4.315 1.00 53.63 92 VAL A O 1
ATOM 626 N N . TYR A 1 82 ? -21.578 14.197 2.303 1.00 51.73 93 TYR A N 1
ATOM 627 C CA . TYR A 1 82 ? -22.908 13.951 2.847 1.00 54.53 93 TYR A CA 1
ATOM 628 C C . TYR A 1 82 ? -23.184 12.458 2.906 1.00 53.42 93 TYR A C 1
ATOM 629 O O . TYR A 1 82 ? -22.810 11.702 2.000 1.00 50.42 93 TYR A O 1
ATOM 638 N N . SER A 1 83 ? -23.857 12.048 3.981 1.00 54.30 94 SER A N 1
ATOM 639 C CA . SER A 1 83 ? -24.306 10.686 4.184 1.00 59.13 94 SER A CA 1
ATOM 640 C C . SER A 1 83 ? -25.824 10.671 4.361 1.00 56.79 94 SER A C 1
ATOM 641 O O . SER A 1 83 ? -26.378 11.546 5.025 1.00 57.05 94 SER A O 1
ATOM 644 N N . ALA A 1 84 ? -26.487 9.661 3.793 1.00 60.30 95 ALA A N 1
ATOM 645 C CA . ALA A 1 84 ? -27.931 9.489 3.921 1.00 56.79 95 ALA A CA 1
ATOM 646 C C . ALA A 1 84 ? -28.263 8.019 3.750 1.00 61.52 95 ALA A C 1
ATOM 647 O O . ALA A 1 84 ? -27.509 7.268 3.132 1.00 62.89 95 ALA A O 1
ATOM 649 N N . SER A 1 85 ? -29.388 7.614 4.328 1.00 62.13 96 SER A N 1
ATOM 650 C CA . SER A 1 85 ? -29.974 6.305 4.092 1.00 75.39 96 SER A CA 1
ATOM 651 C C . SER A 1 85 ? -31.071 6.365 3.031 1.00 72.91 96 SER A C 1
ATOM 652 O O . SER A 1 85 ? -31.893 5.449 2.940 1.00 79.17 96 SER A O 1
ATOM 655 N N . THR A 1 86 ? -31.106 7.440 2.250 1.00 64.81 97 THR A N 1
ATOM 656 C CA . THR A 1 86 ? -32.033 7.599 1.142 1.00 66.31 97 THR A CA 1
ATOM 657 C C . THR A 1 86 ? -31.215 7.996 -0.075 1.00 58.31 97 THR A C 1
ATOM 658 O O . THR A 1 86 ? -30.126 8.554 0.058 1.00 57.90 97 THR A O 1
ATOM 662 N N . HIS A 1 87 ? -31.727 7.699 -1.272 1.00 57.94 98 HIS A N 1
ATOM 663 C CA . HIS A 1 87 ? -31.066 8.224 -2.470 1.00 57.31 98 HIS A CA 1
ATOM 664 C C . HIS A 1 87 ? -31.153 9.740 -2.601 1.00 51.13 98 HIS A C 1
ATOM 665 O O . HIS A 1 87 ? -30.412 10.316 -3.406 1.00 56.24 98 HIS A O 1
ATOM 672 N N . LYS A 1 88 ? -32.021 10.405 -1.841 1.00 55.18 99 LYS A N 1
ATOM 673 C CA . LYS A 1 88 ? -32.253 11.831 -2.014 1.00 52.77 99 LYS A CA 1
ATOM 674 C C . LYS A 1 88 ? -31.349 12.640 -1.090 1.00 57.02 99 LYS A C 1
ATOM 675 O O . LYS A 1 88 ? -31.432 12.523 0.135 1.00 64.70 99 LYS A O 1
ATOM 681 N N . PHE A 1 89 ? -30.511 13.477 -1.685 1.00 48.14 100 PHE A N 1
ATOM 682 C CA . PHE A 1 89 ? -29.637 14.392 -0.957 1.00 43.66 100 PHE A CA 1
ATOM 683 C C . PHE A 1 89 ? -30.180 15.810 -1.095 1.00 41.90 100 PHE A C 1
ATOM 684 O O . PHE A 1 89 ? -29.637 16.655 -1.833 1.00 43.34 100 PHE A O 1
ATOM 692 N N . LEU A 1 90 ? -31.271 16.055 -0.382 1.00 48.25 101 LEU A N 1
ATOM 693 C CA . LEU A 1 90 ? -31.879 17.375 -0.309 1.00 43.33 101 LEU A CA 1
ATOM 694 C C . LEU A 1 90 ? -30.934 18.358 0.353 1.00 42.27 101 LEU A C 1
ATOM 695 O O . LEU A 1 90 ? -30.521 18.159 1.502 1.00 44.87 101 LEU A O 1
ATOM 700 N N . TYR A 1 91 ? -30.583 19.415 -0.374 1.00 45.92 102 TYR A N 1
ATOM 701 C CA . TYR A 1 91 ? -29.683 20.433 0.160 1.00 47.14 102 TYR A CA 1
ATOM 702 C C . TYR A 1 91 ? -30.372 21.242 1.247 1.00 51.85 102 TYR A C 1
ATOM 703 O O . TYR A 1 91 ? -31.568 21.521 1.162 1.00 43.46 102 TYR A O 1
ATOM 712 N N . TYR A 1 92 ? -29.618 21.628 2.273 1.00 43.33 103 TYR A N 1
ATOM 713 C CA . TYR A 1 92 ? -30.116 22.552 3.290 1.00 48.30 103 TYR A CA 1
ATOM 714 C C . TYR A 1 92 ? -29.002 23.485 3.745 1.00 51.35 103 TYR A C 1
ATOM 715 O O . TYR A 1 92 ? -27.817 23.116 3.784 1.00 46.46 103 TYR A O 1
ATOM 724 N N . ASP A 1 93 ? -29.412 24.705 4.082 1.00 48.10 104 ASP A N 1
ATOM 725 C CA . ASP A 1 93 ? -28.536 25.752 4.572 1.00 52.17 104 ASP A CA 1
ATOM 726 C C . ASP A 1 93 ? -28.469 25.637 6.084 1.00 54.43 104 ASP A C 1
ATOM 727 O O . ASP A 1 93 ? -29.444 25.945 6.789 1.00 50.33 104 ASP A O 1
ATOM 732 N N . GLU A 1 94 ? -27.298 25.232 6.589 1.00 53.43 105 GLU A N 1
ATOM 733 C CA . GLU A 1 94 ? -27.143 24.995 8.020 1.00 53.72 105 GLU A CA 1
ATOM 734 C C . GLU A 1 94 ? -27.343 26.257 8.836 1.00 51.42 105 GLU A C 1
ATOM 735 O O . GLU A 1 94 ? -27.778 26.178 9.984 1.00 59.17 105 GLU A O 1
ATOM 741 N N . LYS A 1 95 ? -27.066 27.436 8.274 1.00 60.52 106 LYS A N 1
ATOM 742 C CA . LYS A 1 95 ? -27.260 28.657 9.059 1.00 63.18 106 LYS A CA 1
ATOM 743 C C . LYS A 1 95 ? -28.735 28.961 9.333 1.00 64.95 106 LYS A C 1
ATOM 744 O O . LYS A 1 95 ? -29.042 29.655 10.308 1.00 65.85 106 LYS A O 1
ATOM 747 N N . LYS A 1 96 ? -29.652 28.463 8.502 1.00 57.29 107 LYS A N 1
ATOM 748 C CA . LYS A 1 96 ? -31.071 28.776 8.627 1.00 56.62 107 LYS A CA 1
ATOM 749 C C . LYS A 1 96 ? -31.804 27.818 9.549 1.00 62.59 107 LYS A C 1
ATOM 750 O O . LYS A 1 96 ? -32.994 28.022 9.808 1.00 62.68 107 LYS A O 1
ATOM 756 N N . MET A 1 97 ? -31.113 26.805 10.079 1.00 61.82 108 MET A N 1
ATOM 757 C CA . MET A 1 97 ? -31.760 25.775 10.890 1.00 67.33 108 MET A CA 1
ATOM 758 C C . MET A 1 97 ? -32.261 26.298 12.227 1.00 70.55 108 MET A C 1
ATOM 759 O O . MET A 1 97 ? -33.208 25.729 12.788 1.00 73.18 108 MET A O 1
ATOM 764 N N . ALA A 1 98 ? -31.679 27.379 12.747 1.00 83.06 109 ALA A N 1
ATOM 765 C CA . ALA A 1 98 ? -32.188 27.957 13.989 1.00 82.42 109 ALA A CA 1
ATOM 766 C C . ALA A 1 98 ? -33.581 28.566 13.817 1.00 87.70 109 ALA A C 1
ATOM 767 O O . ALA A 1 98 ? -34.341 28.647 14.789 1.00 88.81 109 ALA A O 1
ATOM 769 N N . ASN A 1 99 ? -33.928 29.019 12.604 1.00 84.64 110 ASN A N 1
ATOM 770 C CA . ASN A 1 99 ? -35.282 29.510 12.338 1.00 86.88 110 ASN A CA 1
ATOM 771 C C . ASN A 1 99 ? -36.322 28.402 12.457 1.00 76.21 110 ASN A C 1
ATOM 772 O O . ASN A 1 99 ? -37.493 28.678 12.735 1.00 76.83 110 ASN A O 1
ATOM 777 N N . PHE A 1 100 ? -35.928 27.157 12.184 1.00 73.08 111 PHE A N 1
ATOM 778 C CA . PHE A 1 100 ? -36.845 26.028 12.020 1.00 71.21 111 PHE A CA 1
ATOM 779 C C . PHE A 1 100 ? -36.271 24.874 12.840 1.00 73.62 111 PHE A C 1
ATOM 780 O O . PHE A 1 100 ? -35.575 23.999 12.310 1.00 71.53 111 PHE A O 1
ATOM 788 N N . GLN A 1 101 ? -36.560 24.883 14.139 1.00 80.16 112 GLN A N 1
ATOM 789 C CA . GLN A 1 101 ? -36.085 23.827 15.024 1.00 84.36 112 GLN A CA 1
ATOM 790 C C . GLN A 1 101 ? -36.755 22.486 14.739 1.00 83.84 112 GLN A C 1
ATOM 791 O O . GLN A 1 101 ? -36.229 21.447 15.147 1.00 85.02 112 GLN A O 1
ATOM 794 N N . ASN A 1 102 ? -37.882 22.478 14.028 1.00 91.89 113 ASN A N 1
ATOM 795 C CA . ASN A 1 102 ? -38.568 21.240 13.677 1.00 96.30 113 ASN A CA 1
ATOM 796 C C . ASN A 1 102 ? -37.961 20.524 12.470 1.00 93.82 113 ASN A C 1
ATOM 797 O O . ASN A 1 102 ? -38.405 19.414 12.151 1.00 93.21 113 ASN A O 1
ATOM 802 N N . PHE A 1 103 ? -36.980 21.126 11.789 1.00 75.21 114 PHE A N 1
ATOM 803 C CA . PHE A 1 103 ? -36.400 20.530 10.591 1.00 68.37 114 PHE A CA 1
ATOM 804 C C . PHE A 1 103 ? -35.294 19.545 10.972 1.00 71.71 114 PHE A C 1
ATOM 805 O O . PHE A 1 103 ? -34.324 19.910 11.650 1.00 73.49 114 PHE A O 1
ATOM 813 N N . LYS A 1 104 ? -35.433 18.301 10.522 1.00 75.34 115 LYS A N 1
ATOM 814 C CA . LYS A 1 104 ? -34.462 17.244 10.809 1.00 71.59 115 LYS A CA 1
ATOM 815 C C . LYS A 1 104 ? -33.936 16.722 9.485 1.00 66.27 115 LYS A C 1
ATOM 816 O O . LYS A 1 104 ? -34.617 15.924 8.819 1.00 66.30 115 LYS A O 1
ATOM 818 N N . PRO A 1 105 ? -32.745 17.137 9.047 1.00 69.41 116 PRO A N 1
ATOM 819 C CA . PRO A 1 105 ? -32.255 16.699 7.731 1.00 65.83 116 PRO A CA 1
ATOM 820 C C . PRO A 1 105 ? -32.100 15.187 7.655 1.00 65.19 116 PRO A C 1
ATOM 821 O O . PRO A 1 105 ? -31.735 14.532 8.631 1.00 69.30 116 PRO A O 1
ATOM 825 N N . ARG A 1 106 ? -32.383 14.640 6.469 1.00 63.42 117 ARG A N 1
ATOM 826 C CA . ARG A 1 106 ? -32.171 13.225 6.189 1.00 64.40 117 ARG A CA 1
ATOM 827 C C . ARG A 1 106 ? -30.735 12.923 5.787 1.00 64.34 117 ARG A C 1
ATOM 828 O O . ARG A 1 106 ? -30.325 11.762 5.818 1.00 69.98 117 ARG A O 1
ATOM 836 N N . SER A 1 107 ? -29.960 13.928 5.410 1.00 56.36 118 SER A N 1
ATOM 837 C CA . SER A 1 107 ? -28.556 13.715 5.113 1.00 64.12 118 SER A CA 1
ATOM 838 C C . SER A 1 107 ? -27.718 14.463 6.144 1.00 67.96 118 SER A C 1
ATOM 839 O O . SER A 1 107 ? -28.156 15.468 6.714 1.00 68.70 118 SER A O 1
ATOM 842 N N . ASN A 1 108 ? -26.524 13.939 6.409 1.00 75.68 119 ASN A N 1
ATOM 843 C CA . ASN A 1 108 ? -25.604 14.525 7.374 1.00 77.06 119 ASN A CA 1
ATOM 844 C C . ASN A 1 108 ? -24.274 14.800 6.691 1.00 68.75 119 ASN A C 1
ATOM 845 O O . ASN A 1 108 ? -23.806 13.991 5.887 1.00 66.48 119 ASN A O 1
ATOM 850 N N . ARG A 1 109 ? -23.676 15.944 7.015 1.00 64.14 120 ARG A N 1
ATOM 851 C CA . ARG A 1 109 ? -22.385 16.336 6.468 1.00 67.76 120 ARG A CA 1
ATOM 852 C C . ARG A 1 109 ? -21.284 15.921 7.437 1.00 60.23 120 ARG A C 1
ATOM 853 O O . ARG A 1 109 ? -21.400 16.136 8.644 1.00 65.69 120 ARG A O 1
ATOM 861 N N . GLU A 1 110 ? -20.235 15.310 6.903 1.00 65.45 121 GLU A N 1
ATOM 862 C CA . GLU A 1 110 ? -19.039 14.983 7.672 1.00 69.32 121 GLU A CA 1
ATOM 863 C C . GLU A 1 110 ? -17.821 15.442 6.882 1.00 65.51 121 GLU A C 1
ATOM 864 O O . GLU A 1 110 ? -17.775 15.284 5.659 1.00 66.28 121 GLU A O 1
ATOM 870 N N . GLU A 1 111 ? -16.852 16.042 7.575 1.00 68.64 122 GLU A N 1
ATOM 871 C CA . GLU A 1 111 ? -15.595 16.452 6.960 1.00 70.42 122 GLU A CA 1
ATOM 872 C C . GLU A 1 111 ? -14.590 15.316 7.085 1.00 68.28 122 GLU A C 1
ATOM 873 O O . GLU A 1 111 ? -14.416 14.762 8.169 1.00 66.16 122 GLU A O 1
ATOM 879 N N . MET A 1 112 ? -13.936 14.962 5.981 1.00 73.57 123 MET A N 1
ATOM 880 C CA . MET A 1 112 ? -12.968 13.872 6.035 1.00 73.58 123 MET A CA 1
ATOM 881 C C . MET A 1 112 ? -11.924 14.034 4.933 1.00 73.25 123 MET A C 1
ATOM 882 O O . MET A 1 112 ? -12.119 14.769 3.957 1.00 65.74 123 MET A O 1
ATOM 887 N N . LYS A 1 113 ? -10.798 13.340 5.117 1.00 72.45 124 LYS A N 1
ATOM 888 C CA . LYS A 1 113 ? -9.768 13.284 4.096 1.00 71.59 124 LYS A CA 1
ATOM 889 C C . LYS A 1 113 ? -10.259 12.446 2.919 1.00 67.18 124 LYS A C 1
ATOM 890 O O . LYS A 1 113 ? -11.112 11.570 3.068 1.00 65.50 124 LYS A O 1
ATOM 896 N N . PHE A 1 114 ? -9.698 12.711 1.732 1.00 65.48 125 PHE A N 1
ATOM 897 C CA . PHE A 1 114 ? -10.178 12.023 0.537 1.00 65.44 125 PHE A CA 1
ATOM 898 C C . PHE A 1 114 ? -9.973 10.518 0.659 1.00 68.89 125 PHE A C 1
ATOM 899 O O . PHE A 1 114 ? -10.853 9.735 0.281 1.00 62.96 125 PHE A O 1
ATOM 907 N N . HIS A 1 115 ? -8.827 10.083 1.198 1.00 65.05 126 HIS A N 1
ATOM 908 C CA . HIS A 1 115 ? -8.628 8.649 1.370 1.00 67.64 126 HIS A CA 1
ATOM 909 C C . HIS A 1 115 ? -9.634 8.070 2.354 1.00 72.39 126 HIS A C 1
ATOM 910 O O . HIS A 1 115 ? -9.977 6.886 2.263 1.00 75.13 126 HIS A O 1
ATOM 917 N N . GLU A 1 116 ? -10.142 8.890 3.279 1.00 72.95 127 GLU A N 1
ATOM 918 C CA . GLU A 1 116 ? -11.179 8.416 4.189 1.00 70.92 127 GLU A CA 1
ATOM 919 C C . GLU A 1 116 ? -12.504 8.253 3.457 1.00 63.82 127 GLU A C 1
ATOM 920 O O . GLU A 1 116 ? -13.259 7.316 3.720 1.00 68.05 127 GLU A O 1
ATOM 926 N N . PHE A 1 117 ? -12.790 9.141 2.514 1.00 61.76 128 PHE A N 1
ATOM 927 C CA . PHE A 1 117 ? -13.981 8.984 1.694 1.00 61.65 128 PHE A CA 1
ATOM 928 C C . PHE A 1 117 ? -13.899 7.708 0.855 1.00 61.37 128 PHE A C 1
ATOM 929 O O . PHE A 1 117 ? -14.857 6.930 0.786 1.00 60.68 128 PHE A O 1
ATOM 937 N N . VAL A 1 118 ? -12.748 7.455 0.238 1.00 64.65 129 VAL A N 1
ATOM 938 C CA . VAL A 1 118 ? -12.605 6.264 -0.593 1.00 67.39 129 VAL A CA 1
ATOM 939 C C . VAL A 1 118 ? -12.765 5.006 0.252 1.00 69.04 129 VAL A C 1
ATOM 940 O O . VAL A 1 118 ? -13.426 4.043 -0.157 1.00 66.21 129 VAL A O 1
ATOM 944 N N . GLU A 1 119 ? -12.159 4.991 1.441 1.00 70.28 130 GLU A N 1
ATOM 945 C CA . GLU A 1 119 ? -12.263 3.821 2.305 1.00 73.98 130 GLU A CA 1
ATOM 946 C C . GLU A 1 119 ? -13.698 3.600 2.757 1.00 73.56 130 GLU A C 1
ATOM 947 O O . GLU A 1 119 ? -14.174 2.462 2.781 1.00 74.81 130 GLU A O 1
ATOM 953 N N . LYS A 1 120 ? -14.404 4.673 3.116 1.00 77.49 131 LYS A N 1
ATOM 954 C CA . LYS A 1 120 ? -15.791 4.526 3.545 1.00 76.46 131 LYS A CA 1
ATOM 955 C C . LYS A 1 120 ? -16.654 4.012 2.400 1.00 71.36 131 LYS A C 1
ATOM 956 O O . LYS A 1 120 ? -17.517 3.148 2.591 1.00 70.93 131 LYS A O 1
ATOM 962 N N . LEU A 1 121 ? -16.402 4.507 1.192 1.00 66.35 132 LEU A N 1
ATOM 963 C CA . LEU A 1 121 ? -17.091 3.999 0.014 1.00 68.45 132 LEU A CA 1
ATOM 964 C C . LEU A 1 121 ? -16.831 2.509 -0.174 1.00 74.63 132 LEU A C 1
ATOM 965 O O . LEU A 1 121 ? -17.764 1.722 -0.379 1.00 72.64 132 LEU A O 1
ATOM 970 N N . GLN A 1 122 ? -15.556 2.111 -0.118 1.00 72.97 133 GLN A N 1
ATOM 971 C CA . GLN A 1 122 ? -15.198 0.706 -0.281 1.00 82.48 133 GLN A CA 1
ATOM 972 C C . GLN A 1 122 ? -15.842 -0.161 0.791 1.00 83.40 133 GLN A C 1
ATOM 973 O O . GLN A 1 122 ? -16.269 -1.289 0.513 1.00 87.53 133 GLN A O 1
ATOM 979 N N . ASP A 1 123 ? -15.893 0.328 2.033 1.00 72.22 134 ASP A N 1
ATOM 980 C CA . ASP A 1 123 ? -16.456 -0.484 3.106 1.00 76.96 134 ASP A CA 1
ATOM 981 C C . ASP A 1 123 ? -17.955 -0.699 2.904 1.00 79.79 134 ASP A C 1
ATOM 982 O O . ASP A 1 123 ? -18.473 -1.797 3.147 1.00 83.09 134 ASP A O 1
ATOM 987 N N . ILE A 1 124 ? -18.667 0.332 2.451 1.00 78.56 135 ILE A N 1
ATOM 988 C CA . ILE A 1 124 ? -20.090 0.173 2.158 1.00 78.61 135 ILE A CA 1
ATOM 989 C C . ILE A 1 124 ? -20.296 -0.919 1.113 1.00 79.07 135 ILE A C 1
ATOM 990 O O . ILE A 1 124 ? -21.141 -1.809 1.278 1.00 79.07 135 ILE A O 1
ATOM 995 N N . GLN A 1 125 ? -19.527 -0.864 0.020 1.00 82.63 136 GLN A N 1
ATOM 996 C CA . GLN A 1 125 ? -19.675 -1.850 -1.046 1.00 83.42 136 GLN A CA 1
ATOM 997 C C . GLN A 1 125 ? -19.480 -3.262 -0.512 1.00 87.09 136 GLN A C 1
ATOM 998 O O . GLN A 1 125 ? -20.309 -4.146 -0.752 1.00 87.18 136 GLN A O 1
ATOM 1000 N N . GLN A 1 126 ? -18.394 -3.482 0.243 1.00 88.49 137 GLN A N 1
ATOM 1001 C CA . GLN A 1 126 ? -18.015 -4.832 0.654 1.00 93.77 137 GLN A CA 1
ATOM 1002 C C . GLN A 1 126 ? -19.042 -5.450 1.600 1.00 97.02 137 GLN A C 1
ATOM 1003 O O . GLN A 1 126 ? -19.300 -6.657 1.536 1.00 102.00 137 GLN A O 1
ATOM 1005 N N . ARG A 1 127 ? -19.624 -4.653 2.495 1.00 88.62 138 ARG A N 1
ATOM 1006 C CA . ARG A 1 127 ? -20.647 -5.152 3.412 1.00 92.69 138 ARG A CA 1
ATOM 1007 C C . ARG A 1 127 ? -22.060 -5.037 2.840 1.00 91.70 138 ARG A C 1
ATOM 1008 O O . ARG A 1 127 ? -23.023 -5.419 3.514 1.00 92.68 138 ARG A O 1
ATOM 1016 N N . GLY A 1 128 ? -22.209 -4.527 1.622 1.00 93.52 139 GLY A N 1
ATOM 1017 C CA . GLY A 1 128 ? -23.531 -4.379 1.025 1.00 95.76 139 GLY A CA 1
ATOM 1018 C C . GLY A 1 128 ? -24.465 -3.468 1.793 1.00 96.84 139 GLY A C 1
ATOM 1019 O O . GLY A 1 128 ? -25.680 -3.707 1.819 1.00 96.72 139 GLY A O 1
ATOM 1020 N N . GLY A 1 129 ? -23.929 -2.418 2.414 1.00 94.36 140 GLY A N 1
ATOM 1021 C CA . GLY A 1 129 ? -24.762 -1.513 3.172 1.00 94.16 140 GLY A CA 1
ATOM 1022 C C . GLY A 1 129 ? -25.669 -0.705 2.270 1.00 91.43 140 GLY A C 1
ATOM 1023 O O . GLY A 1 129 ? -25.476 -0.637 1.057 1.00 88.36 140 GLY A O 1
ATOM 1024 N N . GLU A 1 130 ? -26.686 -0.093 2.880 1.00 84.40 141 GLU A N 1
ATOM 1025 C CA . GLU A 1 130 ? -27.603 0.786 2.167 1.00 83.89 141 GLU A CA 1
ATOM 1026 C C . GLU A 1 130 ? -27.243 2.257 2.325 1.00 85.46 141 GLU A C 1
ATOM 1027 O O . GLU A 1 130 ? -27.899 3.111 1.718 1.00 79.96 141 GLU A O 1
ATOM 1033 N N . GLU A 1 131 ? -26.219 2.574 3.116 1.00 81.78 142 GLU A N 1
ATOM 1034 C CA . GLU A 1 131 ? -25.809 3.959 3.284 1.00 76.64 142 GLU A CA 1
ATOM 1035 C C . GLU A 1 131 ? -25.292 4.516 1.964 1.00 69.63 142 GLU A C 1
ATOM 1036 O O . GLU A 1 131 ? -24.619 3.826 1.189 1.00 66.51 142 GLU A O 1
ATOM 1042 N N . ARG A 1 132 ? -25.560 5.792 1.739 1.00 61.06 143 ARG A N 1
ATOM 1043 C CA . ARG A 1 132 ? -25.128 6.456 0.524 1.00 62.74 143 ARG A CA 1
ATOM 1044 C C . ARG A 1 132 ? -24.278 7.661 0.862 1.00 57.68 143 ARG A C 1
ATOM 1045 O O . ARG A 1 132 ? -24.487 8.308 1.877 1.00 63.14 143 ARG A O 1
ATOM 1053 N N . LEU A 1 133 ? -23.302 7.941 0.013 1.00 57.83 144 LEU A N 1
ATOM 1054 C CA . LEU A 1 133 ? -22.418 9.070 0.217 1.00 57.24 144 LEU A CA 1
ATOM 1055 C C . LEU A 1 133 ? -22.367 9.974 -0.999 1.00 51.14 144 LEU A C 1
ATOM 1056 O O . LEU A 1 133 ? -22.422 9.507 -2.124 1.00 51.34 144 LEU A O 1
ATOM 1061 N N . TYR A 1 134 ? -22.333 11.276 -0.762 1.00 50.07 145 TYR A N 1
ATOM 1062 C CA . TYR A 1 134 ? -22.190 12.235 -1.839 1.00 49.97 145 TYR A CA 1
ATOM 1063 C C . TYR A 1 134 ? -21.123 13.225 -1.408 1.00 48.99 145 TYR A C 1
ATOM 1064 O O . TYR A 1 134 ? -21.299 13.925 -0.425 1.00 48.88 145 TYR A O 1
ATOM 1073 N N . LEU A 1 135 ? -20.044 13.330 -2.167 1.00 47.50 146 LEU A N 1
ATOM 1074 C CA . LEU A 1 135 ? -18.983 14.258 -1.821 1.00 49.00 146 LEU A CA 1
ATOM 1075 C C . LEU A 1 135 ? -19.243 15.524 -2.597 1.00 46.14 146 LEU A C 1
ATOM 1076 O O . LEU A 1 135 ? -19.412 15.481 -3.803 1.00 47.57 146 LEU A O 1
ATOM 1081 N N . GLN A 1 136 ? -19.272 16.654 -1.905 1.00 48.65 147 GLN A N 1
ATOM 1082 C CA . GLN A 1 136 ? -19.579 17.926 -2.564 1.00 44.52 147 GLN A CA 1
ATOM 1083 C C . GLN A 1 136 ? -18.678 18.981 -1.941 1.00 41.66 147 GLN A C 1
ATOM 1084 O O . GLN A 1 136 ? -18.911 19.376 -0.796 1.00 45.34 147 GLN A O 1
ATOM 1090 N N . GLN A 1 137 ? -17.638 19.396 -2.672 1.00 46.09 148 GLN A N 1
ATOM 1091 C CA . GLN A 1 137 ? -16.558 20.209 -2.103 1.00 48.66 148 GLN A CA 1
ATOM 1092 C C . GLN A 1 137 ? -16.049 21.188 -3.149 1.00 45.80 148 GLN A C 1
ATOM 1093 O O . GLN A 1 137 ? -15.681 20.770 -4.248 1.00 45.25 148 GLN A O 1
ATOM 1099 N N A THR A 1 138 ? -16.038 22.479 -2.833 0.77 47.23 149 THR A N 1
ATOM 1100 N N B THR A 1 138 ? -16.033 22.471 -2.793 0.23 47.32 149 THR A N 1
ATOM 1101 C CA A THR A 1 138 ? -15.491 23.438 -3.783 0.77 45.15 149 THR A CA 1
ATOM 1102 C CA B THR A 1 138 ? -15.393 23.483 -3.621 0.23 47.35 149 THR A CA 1
ATOM 1103 C C A THR A 1 138 ? -13.963 23.309 -3.797 0.77 45.88 149 THR A C 1
ATOM 1104 C C B THR A 1 138 ? -13.910 23.158 -3.780 0.23 46.41 149 THR A C 1
ATOM 1105 O O A THR A 1 138 ? -13.330 23.219 -2.744 0.77 46.65 149 THR A O 1
ATOM 1106 O O B THR A 1 138 ? -13.242 22.768 -2.821 0.23 48.35 149 THR A O 1
ATOM 1113 N N . LEU A 1 139 ? -13.395 23.306 -5.000 1.00 49.38 150 LEU A N 1
ATOM 1114 C CA . LEU A 1 139 ? -11.942 23.184 -5.228 1.00 49.08 150 LEU A CA 1
ATOM 1115 C C . LEU A 1 139 ? -11.201 24.468 -4.908 1.00 55.21 150 LEU A C 1
ATOM 1116 O O . LEU A 1 139 ? -11.671 25.554 -5.248 1.00 55.97 150 LEU A O 1
ATOM 1121 N N . ASN A 1 140 ? -9.977 24.350 -4.354 1.00 55.42 151 ASN A N 1
ATOM 1122 C CA . ASN A 1 140 ? -9.194 25.528 -4.020 1.00 60.22 151 ASN A CA 1
ATOM 1123 C C . ASN A 1 140 ? -7.701 25.166 -4.058 1.00 68.87 151 ASN A C 1
ATOM 1124 O O . ASN A 1 140 ? -7.330 24.016 -4.307 1.00 57.50 151 ASN A O 1
ATOM 1129 N N . ASP A 1 141 ? -6.857 26.171 -3.785 1.00 87.66 152 ASP A N 1
ATOM 1130 C CA . ASP A 1 141 ? -5.390 26.072 -3.870 1.00 91.86 152 ASP A CA 1
ATOM 1131 C C . ASP A 1 141 ? -4.779 24.959 -3.029 1.00 84.27 152 ASP A C 1
ATOM 1132 O O . ASP A 1 141 ? -3.592 24.640 -3.212 1.00 81.90 152 ASP A O 1
ATOM 1137 N N . THR A 1 142 ? -5.526 24.405 -2.076 1.00 83.00 153 THR A N 1
ATOM 1138 C CA . THR A 1 142 ? -4.985 23.377 -1.199 1.00 82.71 153 THR A CA 1
ATOM 1139 C C . THR A 1 142 ? -4.768 22.048 -1.907 1.00 76.24 153 THR A C 1
ATOM 1140 O O . THR A 1 142 ? -4.059 21.194 -1.375 1.00 75.45 153 THR A O 1
ATOM 1144 N N . VAL A 1 143 ? -5.355 21.844 -3.088 1.00 61.68 154 VAL A N 1
ATOM 1145 C CA . VAL A 1 143 ? -5.200 20.559 -3.759 1.00 63.46 154 VAL A CA 1
ATOM 1146 C C . VAL A 1 143 ? -3.749 20.372 -4.202 1.00 66.95 154 VAL A C 1
ATOM 1147 O O . VAL A 1 143 ? -3.007 21.343 -4.412 1.00 67.72 154 VAL A O 1
ATOM 1151 N N . GLY A 1 144 ? -3.338 19.114 -4.352 1.00 67.63 155 GLY A N 1
ATOM 1152 C CA . GLY A 1 144 ? -1.973 18.812 -4.755 1.00 68.11 155 GLY A CA 1
ATOM 1153 C C . GLY A 1 144 ? -1.644 19.356 -6.139 1.00 65.28 155 GLY A C 1
ATOM 1154 O O . GLY A 1 144 ? -2.508 19.763 -6.911 1.00 62.31 155 GLY A O 1
ATOM 1155 N N . ARG A 1 145 ? -0.342 19.309 -6.459 1.00 63.60 156 ARG A N 1
ATOM 1156 C CA . ARG A 1 145 ? 0.188 20.009 -7.633 1.00 61.87 156 ARG A CA 1
ATOM 1157 C C . ARG A 1 145 ? -0.393 19.482 -8.948 1.00 58.11 156 ARG A C 1
ATOM 1158 O O . ARG A 1 145 ? -0.600 20.256 -9.890 1.00 59.44 156 ARG A O 1
ATOM 1160 N N . LYS A 1 146 ? -0.595 18.16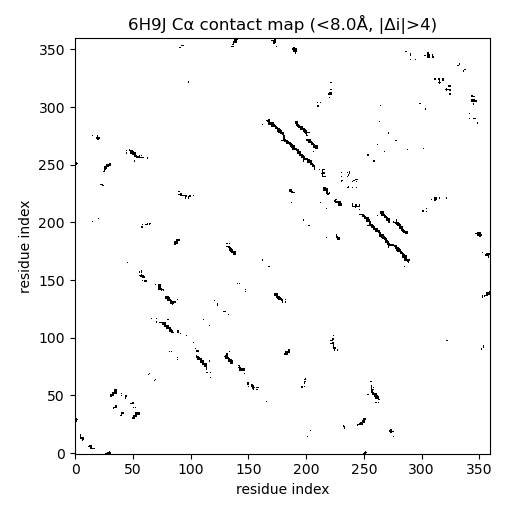3 -9.062 1.00 58.99 157 LYS A N 1
ATOM 1161 C CA . LYS A 1 146 ? -1.115 17.601 -10.307 1.00 59.15 157 LYS A CA 1
ATOM 1162 C C . LYS A 1 146 ? -2.563 17.999 -10.548 1.00 59.70 157 LYS A C 1
ATOM 1163 O O . LYS A 1 146 ? -2.973 18.149 -11.709 1.00 57.83 157 LYS A O 1
ATO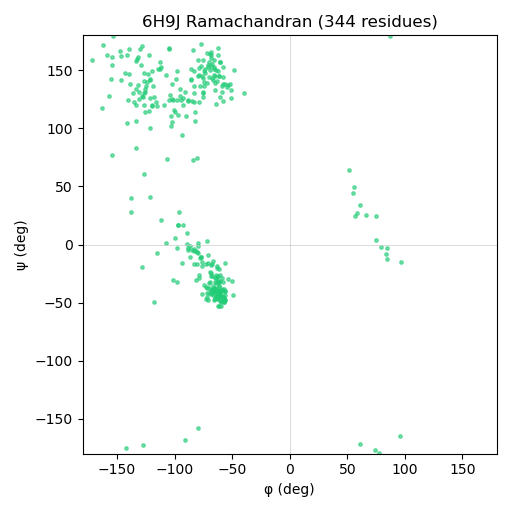M 1167 N N . ILE A 1 147 ? -3.358 18.168 -9.485 1.00 50.71 158 ILE A N 1
ATOM 1168 C CA . ILE A 1 147 ? -4.720 18.665 -9.687 1.00 51.46 158 ILE A CA 1
ATOM 1169 C C . ILE A 1 147 ? -4.687 20.136 -10.073 1.00 50.42 158 ILE A C 1
ATOM 1170 O O . ILE A 1 147 ? -5.477 20.590 -10.904 1.00 49.70 158 ILE A O 1
ATOM 1175 N N . VAL A 1 148 ? -3.775 20.904 -9.480 1.00 56.13 159 VAL A N 1
ATOM 1176 C CA . VAL A 1 148 ? -3.598 22.288 -9.915 1.00 58.45 159 VAL A CA 1
ATOM 1177 C C . VAL A 1 148 ? -3.296 22.338 -11.412 1.00 53.45 159 VAL A C 1
ATOM 1178 O O . VAL A 1 148 ? -3.923 23.099 -12.146 1.00 54.54 159 VAL A O 1
ATOM 1182 N N . MET A 1 149 ? -2.351 21.505 -11.886 1.00 54.12 160 MET A N 1
ATOM 1183 C CA . MET A 1 149 ? -2.011 21.466 -13.310 1.00 57.46 160 MET A CA 1
ATOM 1184 C C . MET A 1 149 ? -3.217 21.078 -14.161 1.00 49.42 160 MET A C 1
ATOM 1185 O O . MET A 1 149 ? -3.423 21.642 -15.239 1.00 51.76 160 MET A O 1
ATOM 1190 N N . ASP A 1 150 ? -4.020 20.128 -13.687 1.00 52.59 161 ASP A N 1
ATOM 1191 C CA . ASP A 1 150 ? -5.224 19.737 -14.415 1.00 47.17 161 ASP A CA 1
ATOM 1192 C C . ASP A 1 150 ? -6.224 20.902 -14.503 1.00 42.18 161 ASP A C 1
ATOM 1193 O O . ASP A 1 150 ? -6.733 21.212 -15.575 1.00 45.29 161 ASP A O 1
ATOM 1198 N N . PHE A 1 151 ? -6.444 21.601 -13.387 1.00 46.00 162 PHE A N 1
ATOM 1199 C CA . PHE A 1 151 ? -7.304 22.787 -13.365 1.00 46.63 162 PHE A CA 1
ATOM 1200 C C . PHE A 1 151 ? -6.835 23.855 -14.352 1.00 42.47 162 PHE A C 1
ATOM 1201 O O . PHE A 1 151 ? -7.661 24.454 -15.061 1.00 42.72 162 PHE A O 1
ATOM 1209 N N . LEU A 1 152 ? -5.525 24.137 -14.373 1.00 47.21 163 LEU A N 1
ATOM 1210 C CA . LEU A 1 152 ? -4.948 25.149 -15.259 1.00 51.70 163 LEU A CA 1
ATOM 1211 C C . LEU A 1 152 ? -5.182 24.794 -16.714 1.00 45.44 163 LEU A C 1
ATOM 1212 O O . LEU A 1 152 ? -5.298 25.689 -17.563 1.00 51.55 163 LEU A O 1
ATOM 1217 N N . GLY A 1 153 ? -5.217 23.494 -17.022 1.00 42.87 164 GLY A N 1
ATOM 1218 C CA . GLY A 1 153 ? -5.489 23.006 -18.346 1.00 41.95 164 GLY A CA 1
ATOM 1219 C C . GLY A 1 153 ? -6.968 22.988 -18.745 1.00 41.15 164 GLY A C 1
ATOM 1220 O O . GLY A 1 153 ? -7.253 22.522 -19.842 1.00 40.34 164 GLY A O 1
ATOM 1221 N N . PHE A 1 154 ? -7.910 23.433 -17.915 1.00 41.79 165 PHE A N 1
ATOM 1222 C CA . PHE A 1 154 ? -9.283 23.579 -18.389 1.00 42.31 165 PHE A CA 1
ATOM 1223 C C . PHE A 1 154 ? -9.307 24.614 -19.516 1.00 42.72 165 PHE A C 1
ATOM 1224 O O . PHE A 1 154 ? -8.338 25.378 -19.713 1.00 42.31 165 PHE A O 1
ATOM 1232 N N . ASN A 1 155 ? -10.397 24.607 -20.294 1.00 39.58 166 ASN A N 1
ATOM 1233 C CA . ASN A 1 155 ? -10.525 25.499 -21.449 1.00 41.54 166 ASN A CA 1
ATOM 1234 C C . ASN A 1 155 ? -11.028 26.862 -20.972 1.00 44.55 166 ASN A C 1
ATOM 1235 O O . ASN A 1 155 ? -12.167 27.279 -21.200 1.00 45.74 166 ASN A O 1
ATOM 1240 N N . TRP A 1 156 ? -10.112 27.578 -20.312 1.00 40.55 167 TRP A N 1
ATOM 1241 C CA . TRP A 1 156 ? -10.380 28.936 -19.860 1.00 40.94 167 TRP A CA 1
ATOM 1242 C C . TRP A 1 156 ? -10.600 29.874 -21.035 1.00 46.12 167 TRP A C 1
ATOM 1243 O O . TRP A 1 156 ? -11.386 30.821 -20.924 1.00 46.44 167 TRP A O 1
ATOM 1254 N N . ASN A 1 157 ? -9.924 29.640 -22.157 1.00 40.98 168 ASN A N 1
ATOM 1255 C CA . ASN A 1 157 ? -10.147 30.497 -23.320 1.00 46.83 168 ASN A CA 1
ATOM 1256 C C . ASN A 1 157 ? -11.621 30.506 -23.691 1.00 49.57 168 ASN A C 1
ATOM 1257 O O . ASN A 1 157 ? -12.224 31.566 -23.892 1.00 44.84 168 ASN A O 1
ATOM 1262 N N . TRP A 1 158 ? -12.222 29.325 -23.766 1.00 38.35 169 TRP A N 1
ATOM 1263 C CA . TRP A 1 158 ? -13.611 29.223 -24.213 1.00 39.89 169 TRP A CA 1
ATOM 1264 C C . TRP A 1 158 ? -14.559 29.773 -23.170 1.00 41.99 169 TRP A C 1
ATOM 1265 O O . TRP A 1 158 ? -15.446 30.564 -23.490 1.00 41.78 169 TRP A O 1
ATOM 1276 N N . ILE A 1 159 ? -14.386 29.383 -21.907 1.00 42.84 170 ILE A N 1
ATOM 1277 C CA . ILE A 1 159 ? -15.356 29.801 -20.896 1.00 39.84 170 ILE A CA 1
ATOM 1278 C C . ILE A 1 159 ? -15.184 31.288 -20.525 1.00 45.69 170 ILE A C 1
ATOM 1279 O O . ILE A 1 159 ? -16.169 31.992 -20.239 1.00 44.04 170 ILE A O 1
ATOM 1284 N N . ASN A 1 160 ? -13.953 31.800 -20.520 1.00 43.95 171 ASN A N 1
ATOM 1285 C CA . ASN A 1 160 ? -13.776 33.241 -20.295 1.00 44.58 171 ASN A CA 1
ATOM 1286 C C . ASN A 1 160 ? -14.463 34.073 -21.379 1.00 49.11 171 ASN A C 1
ATOM 1287 O O . ASN A 1 160 ? -14.953 35.181 -21.109 1.00 45.73 171 ASN A O 1
ATOM 1292 N N . LYS A 1 161 ? -14.456 33.587 -22.626 1.00 46.96 172 LYS A N 1
ATOM 1293 C CA . LYS A 1 161 ? -15.171 34.284 -23.687 1.00 47.86 172 LYS A CA 1
ATOM 1294 C C . LYS A 1 161 ? -16.683 34.249 -23.444 1.00 48.81 172 LYS A C 1
ATOM 1295 O O . LYS A 1 161 ? -17.378 35.237 -23.703 1.00 48.97 172 LYS A O 1
ATOM 1301 N N . GLN A 1 162 ? -17.208 33.126 -22.952 1.00 44.26 173 GLN A N 1
ATOM 1302 C CA . GLN A 1 162 ? -18.619 33.054 -22.584 1.00 47.08 173 GLN A CA 1
ATOM 1303 C C . GLN A 1 162 ? -18.958 34.072 -21.503 1.00 43.98 173 GLN A C 1
ATOM 1304 O O . GLN A 1 162 ? -19.946 34.807 -21.605 1.00 49.81 173 GLN A O 1
ATOM 1310 N N . GLN A 1 163 ? -18.203 34.053 -20.406 1.00 40.60 174 GLN A N 1
ATOM 1311 C CA . GLN A 1 163 ? -18.410 35.024 -19.347 1.00 39.45 174 GLN A CA 1
ATOM 1312 C C . GLN A 1 163 ? -18.473 36.440 -19.910 1.00 49.04 174 GLN A C 1
ATOM 1313 O O . GLN A 1 163 ? -19.359 37.219 -19.536 1.00 46.88 174 GLN A O 1
ATOM 1319 N N . GLY A 1 164 ? -17.572 36.774 -20.842 1.00 47.61 175 GLY A N 1
ATOM 1320 C CA . GLY A 1 164 ? -17.517 38.143 -21.366 1.00 53.00 175 GLY A CA 1
ATOM 1321 C C . GLY A 1 164 ? -18.684 38.465 -22.286 1.00 51.39 175 GLY A C 1
ATOM 1322 O O . GLY A 1 164 ? -19.341 39.495 -22.138 1.00 55.42 175 GLY A O 1
ATOM 1323 N N . LYS A 1 165 ? -18.985 37.562 -23.222 1.00 50.42 176 LYS A N 1
ATOM 1324 C CA . LYS A 1 165 ? -20.121 37.762 -24.122 1.00 54.41 176 LYS A CA 1
ATOM 1325 C C . LYS A 1 165 ? -21.441 37.889 -23.372 1.00 57.29 176 LYS A C 1
ATOM 1326 O O . LYS A 1 165 ? -22.320 38.645 -23.792 1.00 56.64 176 LYS A O 1
ATOM 1332 N N . ARG A 1 166 ? -21.638 37.106 -22.305 1.00 47.32 177 ARG A N 1
ATOM 1333 C CA . ARG A 1 166 ? -22.908 37.155 -21.583 1.00 53.30 177 ARG A CA 1
ATOM 1334 C C . ARG A 1 166 ? -22.982 38.261 -20.534 1.00 52.72 177 ARG A C 1
ATOM 1335 O O . ARG A 1 166 ? -24.049 38.447 -19.929 1.00 50.63 177 ARG A O 1
ATOM 1343 N N . GLY A 1 167 ? -21.894 38.987 -20.306 1.00 50.38 178 GLY A N 1
ATOM 1344 C CA . GLY A 1 167 ? -21.863 40.033 -19.303 1.00 48.95 178 GLY A CA 1
ATOM 1345 C C . GLY A 1 167 ? -21.997 39.525 -17.891 1.00 44.03 178 GLY A C 1
ATOM 1346 O O . GLY A 1 167 ? -22.462 40.259 -17.008 1.00 51.33 178 GLY A O 1
ATOM 1347 N N . TRP A 1 168 ? -21.614 38.282 -17.653 1.00 44.18 179 TRP A N 1
ATOM 1348 C CA . TRP A 1 168 ? -21.658 37.718 -16.312 1.00 45.16 179 TRP A CA 1
ATOM 1349 C C . TRP A 1 168 ? -20.626 38.368 -15.399 1.00 51.43 179 TRP A C 1
ATOM 1350 O O . TRP A 1 168 ? -19.650 38.974 -15.850 1.00 47.95 179 TRP A O 1
ATOM 1361 N N . GLY A 1 169 ? -20.858 38.226 -14.094 1.00 47.05 180 GLY A N 1
ATOM 1362 C CA . GLY A 1 169 ? -19.877 38.582 -13.093 1.00 55.15 180 GLY A CA 1
ATOM 1363 C C . GLY A 1 169 ? -18.834 37.487 -12.969 1.00 50.83 180 GLY A C 1
ATOM 1364 O O . GLY A 1 169 ? -18.650 36.662 -13.870 1.00 49.19 180 GLY A O 1
ATOM 1365 N N . GLN A 1 170 ? -18.165 37.468 -11.816 1.00 53.50 181 GLN A N 1
ATOM 1366 C CA . GLN A 1 170 ? -16.986 36.626 -11.608 1.00 53.34 181 GLN A CA 1
ATOM 1367 C C . GLN A 1 170 ? -17.349 35.155 -11.437 1.00 45.32 181 GLN A C 1
ATOM 1368 O O . GLN A 1 170 ? -18.429 34.805 -10.941 1.00 46.99 181 GLN A O 1
ATOM 1374 N N . LEU A 1 171 ? -16.438 34.280 -11.861 1.00 42.70 182 LEU A N 1
ATOM 1375 C CA . LEU A 1 171 ? -16.464 32.898 -11.388 1.00 42.30 182 LEU A CA 1
ATOM 1376 C C . LEU A 1 171 ? -16.350 32.885 -9.870 1.00 46.44 182 LEU A C 1
ATOM 1377 O O . LEU A 1 171 ? -15.392 33.429 -9.309 1.00 44.90 182 LEU A O 1
ATOM 1382 N N . THR A 1 172 ? -17.315 32.272 -9.184 1.00 37.11 183 THR A N 1
ATOM 1383 C CA . THR A 1 172 ? -17.327 32.319 -7.717 1.00 43.60 183 THR A CA 1
ATOM 1384 C C . THR A 1 172 ? -16.796 31.031 -7.119 1.00 45.21 183 THR A C 1
ATOM 1385 O O . THR A 1 172 ? -16.202 31.065 -6.038 1.00 50.25 183 THR A O 1
ATOM 1389 N N . SER A 1 173 ? -16.981 29.911 -7.802 1.00 42.08 184 SER A N 1
ATOM 1390 C CA . SER A 1 173 ? -16.540 28.633 -7.242 1.00 50.53 184 SER A CA 1
ATOM 1391 C C . SER A 1 173 ? -16.669 27.523 -8.273 1.00 47.50 184 SER A C 1
ATOM 1392 O O . SER A 1 173 ? -17.409 27.636 -9.258 1.00 45.13 184 SER A O 1
ATOM 1395 N N . ASN A 1 174 ? -15.902 26.450 -8.047 1.00 41.69 185 ASN A N 1
ATOM 1396 C CA . ASN A 1 174 ? -15.990 25.207 -8.820 1.00 43.48 185 ASN A CA 1
ATOM 1397 C C . ASN A 1 174 ? -16.284 24.109 -7.819 1.00 45.97 185 ASN A C 1
ATOM 1398 O O . ASN A 1 174 ? -15.457 23.819 -6.948 1.00 46.74 185 ASN A O 1
ATOM 1403 N N . LEU A 1 175 ? -17.443 23.503 -7.933 1.00 42.41 186 LEU A N 1
ATOM 1404 C CA . LEU A 1 175 ? -17.855 22.460 -7.003 1.00 41.58 186 LEU A CA 1
ATOM 1405 C C . LEU A 1 175 ? -17.493 21.110 -7.602 1.00 39.82 186 LEU A C 1
ATOM 1406 O O . LEU A 1 175 ? -17.985 20.766 -8.683 1.00 43.83 186 LEU A O 1
ATOM 1411 N N . LEU A 1 176 ? -16.721 20.324 -6.861 1.00 46.94 187 LEU A N 1
ATOM 1412 C CA . LEU A 1 176 ? -16.459 18.936 -7.220 1.00 39.90 187 LEU A CA 1
ATOM 1413 C C . LEU A 1 176 ? -17.546 18.072 -6.613 1.00 41.72 187 LEU A C 1
ATOM 1414 O O . LEU A 1 176 ? -17.742 18.090 -5.398 1.00 45.21 187 LEU A O 1
ATOM 1419 N N . LEU A 1 177 ? -18.219 17.291 -7.457 1.00 42.96 188 LEU A N 1
ATOM 1420 C CA . LEU A 1 177 ? -19.284 16.399 -7.032 1.00 46.14 188 LEU A CA 1
ATOM 1421 C C . LEU A 1 177 ? -18.912 14.954 -7.367 1.00 43.07 188 LEU A C 1
ATOM 1422 O O . LEU A 1 177 ? -18.793 14.594 -8.543 1.00 43.70 188 LEU A O 1
ATOM 1427 N N . ILE A 1 178 ? -18.836 14.110 -6.347 1.00 41.34 189 ILE A N 1
ATOM 1428 C CA . ILE A 1 178 ? -18.606 12.676 -6.550 1.00 47.18 189 ILE A CA 1
ATOM 1429 C C . ILE A 1 178 ? -19.702 11.894 -5.845 1.00 49.43 189 ILE A C 1
ATOM 1430 O O . ILE A 1 178 ? -19.775 11.884 -4.609 1.00 47.26 189 ILE A O 1
ATOM 1435 N N . GLY A 1 179 ? -20.522 11.205 -6.627 1.00 48.72 190 GLY A N 1
ATOM 1436 C CA . GLY A 1 179 ? -21.639 10.477 -6.072 1.00 49.65 190 GLY A CA 1
ATOM 1437 C C . GLY A 1 179 ? -21.634 9.000 -6.379 1.00 53.54 190 GLY A C 1
ATOM 1438 O O . GLY A 1 179 ? -20.951 8.523 -7.292 1.00 54.29 190 GLY A O 1
ATOM 1439 N N . MET A 1 180 ? -22.425 8.282 -5.598 1.00 50.57 191 MET A N 1
ATOM 1440 C CA . MET A 1 180 ? -22.695 6.877 -5.828 1.00 54.06 191 MET A CA 1
ATOM 1441 C C . MET A 1 180 ? -23.845 6.712 -6.811 1.00 51.76 191 MET A C 1
ATOM 1442 O O . MET A 1 180 ? -24.753 7.555 -6.896 1.00 48.44 191 MET A O 1
ATOM 1447 N N . GLU A 1 181 ? -23.813 5.595 -7.547 1.00 50.53 192 GLU A N 1
ATOM 1448 C CA . GLU A 1 181 ? -24.897 5.280 -8.474 1.00 47.20 192 GLU A CA 1
ATOM 1449 C C . GLU A 1 181 ? -26.231 5.366 -7.754 1.00 50.12 192 GLU A C 1
ATOM 1450 O O . GLU A 1 181 ? -26.343 4.944 -6.605 1.00 48.20 192 GLU A O 1
ATOM 1456 N N . GLY A 1 182 ? -27.242 5.945 -8.427 1.00 49.90 193 GLY A N 1
ATOM 1457 C CA . GLY A 1 182 ? -28.565 6.119 -7.851 1.00 54.45 193 GLY A CA 1
ATOM 1458 C C . GLY A 1 182 ? -28.761 7.354 -6.993 1.00 51.69 193 GLY A C 1
ATOM 1459 O O . GLY A 1 182 ? -29.909 7.686 -6.662 1.00 48.31 193 GLY A O 1
ATOM 1460 N N . ASN A 1 183 ? -27.697 8.056 -6.614 1.00 46.72 194 ASN A N 1
ATOM 1461 C CA . ASN A 1 183 ? -27.853 9.321 -5.886 1.00 42.78 194 ASN A CA 1
ATOM 1462 C C . ASN A 1 183 ? -28.686 10.349 -6.664 1.00 45.34 194 ASN A C 1
ATOM 1463 O O . ASN A 1 183 ? -28.534 10.518 -7.877 1.00 46.54 194 ASN A O 1
ATOM 1468 N N . VAL A 1 184 ? -29.481 11.135 -5.928 1.00 40.30 195 VAL A N 1
ATOM 1469 C CA . VAL A 1 184 ? -30.379 12.137 -6.502 1.00 38.72 195 VAL A CA 1
ATOM 1470 C C . VAL A 1 184 ? -30.156 13.440 -5.748 1.00 42.34 195 VAL A C 1
ATOM 1471 O O . VAL A 1 184 ? -30.133 13.441 -4.517 1.00 43.89 195 VAL A O 1
ATOM 1475 N N . THR A 1 185 ? -29.966 14.544 -6.484 1.00 38.10 196 THR A N 1
ATOM 1476 C CA . THR A 1 185 ? -30.090 15.865 -5.886 1.00 39.74 196 THR A CA 1
ATOM 1477 C C . THR A 1 185 ? -31.463 16.390 -6.252 1.00 39.40 196 THR A C 1
ATOM 1478 O O . THR A 1 185 ? -31.735 16.618 -7.447 1.00 40.00 196 THR A O 1
ATOM 1482 N N . PRO A 1 186 ? -32.350 16.569 -5.292 1.00 36.42 197 PRO A N 1
ATOM 1483 C CA . PRO A 1 186 ? -33.733 16.945 -5.616 1.00 37.87 197 PRO A CA 1
ATOM 1484 C C . PRO A 1 186 ? -33.826 18.337 -6.240 1.00 42.02 197 PRO A C 1
ATOM 1485 O O . PRO A 1 186 ? -32.966 19.195 -6.046 1.00 40.43 197 PRO A O 1
ATOM 1489 N N . ALA A 1 187 ? -34.941 18.559 -6.947 1.00 37.03 198 ALA A N 1
ATOM 1490 C CA . ALA A 1 187 ? -35.177 19.773 -7.727 1.00 39.28 198 ALA A CA 1
ATOM 1491 C C . ALA A 1 187 ? -34.944 21.036 -6.900 1.00 37.22 198 ALA A C 1
ATOM 1492 O O . ALA A 1 187 ? -35.475 21.176 -5.797 1.00 35.88 198 ALA A O 1
ATOM 1494 N N . HIS A 1 188 ? -34.201 21.980 -7.494 1.00 36.84 199 HIS A N 1
ATOM 1495 C CA . HIS A 1 188 ? -33.922 23.281 -6.905 1.00 36.02 199 HIS A CA 1
ATOM 1496 C C . HIS A 1 188 ? -33.449 24.240 -7.991 1.00 36.26 199 HIS A C 1
ATOM 1497 O O . HIS A 1 188 ? -33.138 23.837 -9.121 1.00 37.60 199 HIS A O 1
ATOM 1504 N N . TYR A 1 189 ? -33.327 25.503 -7.621 1.00 36.79 200 TYR A N 1
ATOM 1505 C CA . TYR A 1 189 ? -32.795 26.499 -8.527 1.00 39.28 200 TYR A CA 1
ATOM 1506 C C . TYR A 1 189 ? -31.644 27.213 -7.829 1.00 34.96 200 TYR A C 1
ATOM 1507 O O . TYR A 1 189 ? -31.631 27.347 -6.617 1.00 37.16 200 TYR A O 1
ATOM 1516 N N . ASP A 1 190 ? -30.664 27.630 -8.614 1.00 35.67 201 ASP A N 1
ATOM 1517 C CA . ASP A 1 190 ? -29.492 28.319 -8.107 1.00 34.57 201 ASP A CA 1
ATOM 1518 C C . ASP A 1 190 ? -29.526 29.759 -8.611 1.00 38.71 201 ASP A C 1
ATOM 1519 O O . ASP A 1 190 ? -30.054 30.034 -9.677 1.00 38.87 201 ASP A O 1
ATOM 1524 N N . GLU A 1 191 ? -28.941 30.669 -7.845 1.00 36.98 202 GLU A N 1
ATOM 1525 C CA . GLU A 1 191 ? -28.942 32.091 -8.170 1.00 37.27 202 GLU A CA 1
ATOM 1526 C C . GLU A 1 191 ? -2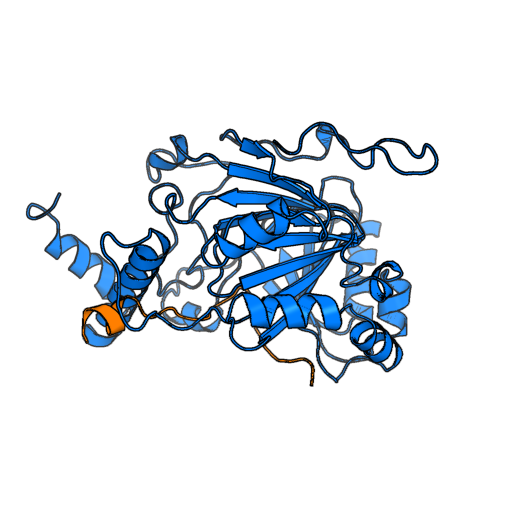7.722 32.540 -8.970 1.00 40.64 202 GLU A C 1
ATOM 1527 O O . GLU A 1 191 ? -27.393 33.715 -8.998 1.00 43.54 202 GLU A O 1
ATOM 1533 N N . GLN A 1 192 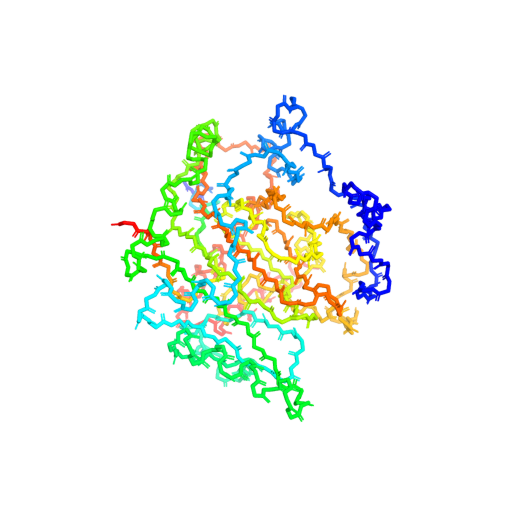? -27.018 31.583 -9.552 1.00 37.82 203 GLN A N 1
ATOM 1534 C CA . GLN A 1 192 ? -25.843 31.866 -10.363 1.00 35.76 203 GLN A CA 1
ATOM 1535 C C . GLN A 1 192 ? -25.992 31.083 -11.653 1.00 35.57 203 GLN A C 1
ATOM 1536 O O . GLN A 1 192 ? -26.802 30.156 -11.731 1.00 38.94 203 GLN A O 1
ATOM 1542 N N . GLN A 1 193 ? -25.229 31.498 -12.665 1.00 37.78 204 GLN A N 1
ATOM 1543 C CA . GLN A 1 193 ? -25.147 30.789 -13.920 1.00 38.29 204 GLN A CA 1
ATOM 1544 C C . GLN A 1 193 ? -24.208 29.600 -13.759 1.00 36.50 204 GLN A C 1
ATOM 1545 O O . GLN A 1 193 ? -23.195 29.681 -13.037 1.00 38.42 204 GLN A O 1
ATOM 1551 N N . ASN A 1 194 ? -24.516 28.491 -14.449 1.00 39.66 205 ASN A N 1
ATOM 1552 C CA . ASN A 1 194 ? -23.769 27.247 -14.211 1.00 36.92 205 ASN A CA 1
ATOM 1553 C C . ASN A 1 194 ? -23.407 26.574 -15.526 1.00 38.50 205 ASN A C 1
ATOM 1554 O O . ASN A 1 194 ? -24.284 26.312 -16.353 1.00 38.24 205 ASN A O 1
ATOM 1559 N N . PHE A 1 195 ? -22.109 26.344 -15.743 1.00 36.03 206 PHE A N 1
ATOM 1560 C CA . PHE A 1 195 ? -21.665 25.357 -16.715 1.00 34.13 206 PHE A CA 1
ATOM 1561 C C . PHE A 1 195 ? -21.273 24.093 -15.956 1.00 41.14 206 PHE A C 1
ATOM 1562 O O . PHE A 1 195 ? -20.314 24.097 -15.165 1.00 40.27 206 PHE A O 1
ATOM 1570 N N . PHE A 1 196 ? -22.024 23.027 -16.216 1.00 37.52 207 PHE A N 1
ATOM 1571 C CA . PHE A 1 196 ? -21.982 21.759 -15.485 1.00 37.37 207 PHE A CA 1
ATOM 1572 C C . PHE A 1 196 ? -21.201 20.734 -16.319 1.00 38.24 207 PHE A C 1
ATOM 1573 O O . PHE A 1 196 ? -21.676 20.270 -17.354 1.00 38.15 207 PHE A O 1
ATOM 1581 N N . ALA A 1 197 ? -19.954 20.428 -15.904 1.00 37.27 208 ALA A N 1
ATOM 1582 C CA . ALA A 1 197 ? -19.014 19.664 -16.720 1.00 36.78 208 ALA A CA 1
ATOM 1583 C C . ALA A 1 197 ? -18.927 18.234 -16.208 1.00 41.09 208 ALA A C 1
ATOM 1584 O O . ALA A 1 197 ? -18.314 17.986 -15.165 1.00 40.67 208 ALA A O 1
ATOM 1586 N N . GLN A 1 198 ? -19.438 17.297 -16.987 1.00 41.30 209 GLN A N 1
ATOM 1587 C CA . GLN A 1 198 ? -19.432 15.889 -16.597 1.00 37.21 209 GLN A CA 1
ATOM 1588 C C . GLN A 1 198 ? -18.098 15.238 -16.919 1.00 38.99 209 GLN A C 1
ATOM 1589 O O . GLN A 1 198 ? -17.523 15.455 -17.997 1.00 42.95 209 GLN A O 1
ATOM 1595 N N . ILE A 1 199 ? -17.590 14.438 -15.956 1.00 40.08 210 ILE A N 1
ATOM 1596 C CA . ILE A 1 199 ? -16.233 13.882 -16.008 1.00 40.90 210 ILE A CA 1
ATOM 1597 C C . ILE A 1 199 ? -16.254 12.363 -16.064 1.00 44.05 210 ILE A C 1
ATOM 1598 O O . ILE A 1 199 ? -15.609 11.766 -16.919 1.00 46.77 210 ILE A O 1
ATOM 1603 N N . LYS A 1 200 ? -17.014 11.722 -15.171 1.00 42.70 211 LYS A N 1
ATOM 1604 C CA . LYS A 1 200 ? -17.068 10.264 -15.080 1.00 46.35 211 LYS A CA 1
ATOM 1605 C C . LYS A 1 200 ? -18.501 9.814 -14.858 1.00 47.46 211 LYS A C 1
ATOM 1606 O O . LYS A 1 200 ? -19.241 10.424 -14.083 1.00 46.33 211 LYS A O 1
ATOM 1612 N N . GLY A 1 201 ? -18.891 8.754 -15.540 1.00 43.12 212 GLY A N 1
ATOM 1613 C CA . GLY A 1 201 ? -20.277 8.296 -15.338 1.00 43.05 212 GLY A CA 1
ATOM 1614 C C . GLY A 1 201 ? -21.282 9.199 -16.023 1.00 46.29 212 GLY A C 1
ATOM 1615 O O . GLY A 1 201 ? -20.937 10.170 -16.705 1.00 45.54 212 GLY A O 1
ATOM 1616 N N . TYR A 1 202 ? -22.557 8.864 -15.808 1.00 46.39 213 TYR A N 1
ATOM 1617 C CA . TYR A 1 202 ? -23.677 9.495 -16.498 1.00 42.81 213 TYR A CA 1
ATOM 1618 C C . TYR A 1 202 ? -24.666 10.044 -15.484 1.00 49.16 213 TYR A C 1
ATOM 1619 O O . TYR A 1 202 ? -24.976 9.388 -14.489 1.00 44.93 213 TYR A O 1
ATOM 1628 N N . LYS A 1 203 ? -25.148 11.261 -15.740 1.00 43.20 214 LYS A N 1
ATOM 1629 C CA . LYS A 1 203 ? -26.150 11.899 -14.897 1.00 44.79 214 LYS A CA 1
ATOM 1630 C C . LYS A 1 203 ? -27.338 12.326 -15.739 1.00 45.64 214 LYS A C 1
ATOM 1631 O O . LYS A 1 203 ? -27.171 12.965 -16.781 1.00 42.20 214 LYS A O 1
ATOM 1637 N N . ARG A 1 204 ? -28.537 11.985 -15.277 1.00 39.75 215 ARG A N 1
ATOM 1638 C CA . ARG A 1 204 ? -29.765 12.454 -15.908 1.00 37.64 215 ARG A CA 1
ATOM 1639 C C . ARG A 1 204 ? -30.135 13.781 -15.278 1.00 39.78 215 ARG A C 1
ATOM 1640 O O . ARG A 1 204 ? -30.250 13.883 -14.051 1.00 43.58 215 ARG A O 1
ATOM 1648 N N . CYS A 1 205 ? -30.280 14.811 -16.105 1.00 39.67 216 CYS A N 1
ATOM 1649 C CA . CYS A 1 205 ? -30.574 16.156 -15.627 1.00 35.25 216 CYS A CA 1
ATOM 1650 C C . CYS A 1 205 ? -31.952 16.537 -16.173 1.00 38.57 216 CYS A C 1
ATOM 1651 O O . CYS A 1 205 ? -32.146 16.541 -17.393 1.00 40.31 216 CYS A O 1
ATOM 1654 N N . ILE A 1 206 ? -32.867 16.874 -15.281 1.00 39.35 217 ILE A N 1
ATOM 1655 C CA . ILE A 1 206 ? -34.218 17.299 -15.645 1.00 37.88 217 ILE A CA 1
ATOM 1656 C C . ILE A 1 206 ? -34.363 18.758 -15.217 1.00 34.96 217 ILE A C 1
ATOM 1657 O O . ILE A 1 206 ? -34.276 19.058 -14.024 1.00 37.61 217 ILE A O 1
ATOM 1662 N N . LEU A 1 207 ? -34.610 19.648 -16.176 1.00 35.91 218 LEU A N 1
ATOM 1663 C CA . LEU A 1 207 ? -34.692 21.078 -15.911 1.00 33.43 218 LEU A CA 1
ATOM 1664 C C . LEU A 1 207 ? -36.124 21.582 -16.097 1.00 34.45 218 LEU A C 1
ATOM 1665 O O . LEU A 1 207 ? -36.873 21.056 -16.924 1.00 35.40 218 LEU A O 1
ATOM 1670 N N . PHE A 1 208 ? -36.462 22.668 -15.377 1.00 38.31 219 PHE A N 1
ATOM 1671 C CA . PHE A 1 208 ? -37.817 23.288 -15.453 1.00 38.17 219 PHE A CA 1
ATOM 1672 C C . PHE A 1 208 ? -37.579 24.799 -15.531 1.00 37.75 219 PHE A C 1
ATOM 1673 O O . PHE A 1 208 ? -36.740 25.341 -14.765 1.00 34.95 219 PHE A O 1
ATOM 1681 N N . PRO A 1 209 ? -38.200 25.490 -16.470 1.00 38.94 220 PRO A N 1
ATOM 1682 C CA . PRO A 1 209 ? -37.929 26.930 -16.605 1.00 37.99 220 PRO A CA 1
ATOM 1683 C C . PRO A 1 209 ? -38.470 27.705 -15.419 1.00 36.32 220 PRO A C 1
ATOM 1684 O O . PRO A 1 209 ? -39.344 27.224 -14.651 1.00 36.26 220 PRO A O 1
ATOM 1688 N N . PRO A 1 210 ? -37.984 28.950 -15.248 1.00 37.34 221 PRO A N 1
ATOM 1689 C CA . PRO A 1 210 ? -38.408 29.731 -14.093 1.00 36.08 221 PRO A CA 1
ATOM 1690 C C . PRO A 1 210 ? -39.929 29.986 -14.053 1.00 39.35 221 PRO A C 1
ATOM 1691 O O . PRO A 1 210 ? -40.483 30.160 -12.976 1.00 37.53 221 PRO A O 1
ATOM 1695 N N . ASP A 1 211 ? -40.611 29.993 -15.189 1.00 36.77 222 ASP A N 1
ATOM 1696 C CA . ASP A 1 211 ? -42.067 30.197 -15.143 1.00 38.18 222 ASP A CA 1
ATOM 1697 C C . ASP A 1 211 ? -42.837 29.006 -14.593 1.00 38.06 222 ASP A C 1
ATOM 1698 O O . ASP A 1 211 ? -44.095 29.070 -14.535 1.00 39.51 222 ASP A O 1
ATOM 1703 N N . GLN A 1 212 ? -42.175 27.934 -14.160 1.00 39.61 223 GLN A N 1
ATOM 1704 C CA . GLN A 1 212 ? -42.865 26.847 -13.474 1.00 40.16 223 GLN A CA 1
ATOM 1705 C C . GLN A 1 212 ? -42.768 26.953 -11.961 1.00 40.20 223 GLN A C 1
ATOM 1706 O O . GLN A 1 212 ? -43.066 25.986 -11.250 1.00 35.32 223 GLN A O 1
ATOM 1712 N N . PHE A 1 213 ? -42.399 28.128 -11.447 1.00 38.07 224 PHE A N 1
ATOM 1713 C CA . PHE A 1 213 ? -42.411 28.365 -10.002 1.00 33.56 224 PHE A CA 1
ATOM 1714 C C . PHE A 1 213 ? -43.706 27.871 -9.370 1.00 34.83 224 PHE A C 1
ATOM 1715 O O . PHE A 1 213 ? -43.686 27.224 -8.312 1.00 37.52 224 PHE A O 1
ATOM 1723 N N A GLU A 1 214 ? -44.821 28.159 -10.043 0.54 35.06 225 GLU A N 1
ATOM 1724 N N B GLU A 1 214 ? -44.862 28.186 -9.973 0.46 36.59 225 GLU A N 1
ATOM 1725 C CA A GLU A 1 214 ? -46.175 27.899 -9.553 0.54 38.80 225 GLU A CA 1
ATOM 1726 C CA B GLU A 1 214 ? -46.149 27.835 -9.337 0.46 35.87 225 GLU A CA 1
ATOM 1727 C C A GLU A 1 214 ? -46.482 26.411 -9.421 0.54 39.33 225 GLU A C 1
ATOM 1728 C C B GLU A 1 214 ? -46.318 26.327 -9.191 0.46 39.72 225 GLU A C 1
ATOM 1729 O O A GLU A 1 214 ? -47.458 26.046 -8.752 0.54 35.27 225 GLU A O 1
ATOM 1730 O O B GLU A 1 214 ? -47.062 25.858 -8.319 0.46 36.52 225 GLU A O 1
ATOM 1741 N N . CYS A 1 215 ? -45.679 25.560 -10.056 1.00 38.60 226 CYS A N 1
ATOM 1742 C CA . CYS A 1 215 ? -45.838 24.112 -10.047 1.00 40.68 226 CYS A CA 1
ATOM 1743 C C . CYS A 1 215 ? -44.864 23.390 -9.134 1.00 44.41 226 CYS A C 1
ATOM 1744 O O . CYS A 1 215 ? -45.051 22.184 -8.884 1.00 36.92 226 CYS A O 1
ATOM 1747 N N . LEU A 1 216 ? -43.813 24.073 -8.639 1.00 41.47 227 LEU A N 1
ATOM 1748 C CA . LEU A 1 216 ? -42.734 23.394 -7.938 1.00 36.58 227 LEU A CA 1
ATOM 1749 C C . LEU A 1 216 ? -42.598 23.773 -6.470 1.00 35.84 227 LEU A C 1
ATOM 1750 O O . LEU A 1 216 ? -41.806 23.141 -5.744 1.00 37.08 227 LEU A O 1
ATOM 1755 N N . TYR A 1 217 ? -43.338 24.763 -6.001 1.00 34.12 228 TYR A N 1
ATOM 1756 C CA . TYR A 1 217 ? -43.539 24.959 -4.568 1.00 31.84 228 TYR A CA 1
ATOM 1757 C C . TYR A 1 217 ? -42.224 24.981 -3.767 1.00 36.75 228 TYR A C 1
ATOM 1758 O O . TYR A 1 217 ? -42.025 24.186 -2.847 1.00 37.02 228 TYR A O 1
ATOM 1767 N N . PRO A 1 218 ? -41.364 25.962 -4.008 1.00 35.41 229 PRO A N 1
ATOM 1768 C CA . PRO A 1 218 ? -40.168 26.097 -3.153 1.00 33.08 229 PRO A CA 1
ATOM 1769 C C . PRO A 1 218 ? -40.542 26.277 -1.683 1.00 36.62 229 PRO A C 1
ATOM 1770 O O . PRO A 1 218 ? -41.582 26.859 -1.340 1.00 37.39 229 PRO A O 1
ATOM 1774 N N . TYR A 1 219 ? -39.640 25.848 -0.807 1.00 36.38 230 TYR A N 1
ATOM 1775 C CA . TYR A 1 219 ? -39.767 26.144 0.611 1.00 35.98 230 TYR A CA 1
ATOM 1776 C C . TYR A 1 219 ? -39.755 27.664 0.831 1.00 38.28 230 TYR A C 1
ATOM 1777 O O . TYR A 1 219 ? -39.288 28.421 -0.021 1.00 38.34 230 TYR A O 1
ATOM 1786 N N . PRO A 1 220 ? -40.316 28.130 1.941 1.00 35.85 231 PRO A N 1
ATOM 1787 C CA . PRO A 1 220 ? -40.121 29.534 2.341 1.00 37.75 231 PRO A CA 1
ATOM 1788 C C . PRO A 1 220 ? -38.661 29.936 2.288 1.00 42.25 231 PRO A C 1
ATOM 1789 O O . PRO A 1 220 ? -37.790 29.139 2.616 1.00 40.74 231 PRO A O 1
ATOM 1793 N N . VAL A 1 221 ? -38.412 31.229 2.008 1.00 41.80 232 VAL A N 1
ATOM 1794 C CA . VAL A 1 221 ? -37.036 31.725 1.876 1.00 40.93 232 VAL A CA 1
ATOM 1795 C C . VAL A 1 221 ? -36.227 31.492 3.150 1.00 41.58 232 VAL A C 1
ATOM 1796 O O . VAL A 1 221 ? -35.025 31.211 3.086 1.00 42.01 232 VAL A O 1
ATOM 1800 N N . HIS A 1 222 ? -36.854 31.659 4.305 1.00 40.80 233 HIS A N 1
ATOM 1801 C CA . HIS A 1 222 ? -36.158 31.531 5.585 1.00 41.10 233 HIS A CA 1
ATOM 1802 C C . HIS A 1 222 ? -35.922 30.110 6.075 1.00 40.05 233 HIS A C 1
ATOM 1803 O O . HIS A 1 222 ? -35.260 29.890 7.073 1.00 44.24 233 HIS A O 1
ATOM 1810 N N . HIS A 1 223 ? -36.499 29.155 5.375 1.00 43.40 234 HIS A N 1
ATOM 1811 C CA . HIS A 1 223 ? -36.365 27.740 5.702 1.00 43.44 234 HIS A CA 1
ATOM 1812 C C . HIS A 1 223 ? -35.004 27.217 5.211 1.00 43.38 234 HIS A C 1
ATOM 1813 O O . HIS A 1 223 ? -34.475 27.687 4.200 1.00 42.00 234 HIS A O 1
ATOM 1820 N N . PRO A 1 224 ? -34.395 26.276 5.934 1.00 43.79 235 PRO A N 1
ATOM 1821 C CA . PRO A 1 224 ? -33.105 25.712 5.478 1.00 47.20 235 PRO A CA 1
ATOM 1822 C C . PRO A 1 224 ? -33.109 25.241 4.028 1.00 44.52 235 PRO A C 1
ATOM 1823 O O . PRO A 1 224 ? -32.069 25.346 3.350 1.00 46.52 235 PRO A O 1
ATOM 1827 N N . CYS A 1 225 ? -34.254 24.759 3.511 1.00 39.85 236 CYS A N 1
ATOM 1828 C CA . CYS A 1 225 ? -34.353 24.289 2.127 1.00 38.94 236 CYS A CA 1
ATOM 1829 C C . CYS A 1 225 ? -34.891 25.352 1.172 1.00 39.94 236 CYS A C 1
ATOM 1830 O O . CYS A 1 225 ? -35.459 25.023 0.122 1.00 38.87 236 CYS A O 1
ATOM 1833 N N . ASP A 1 226 ? -34.674 26.620 1.495 1.00 39.23 237 ASP A N 1
ATOM 1834 C CA . ASP A 1 226 ? -34.788 27.714 0.520 1.00 43.05 237 ASP A CA 1
ATOM 1835 C C . ASP A 1 226 ? -34.220 27.310 -0.841 1.00 39.82 237 ASP A C 1
ATOM 1836 O O . ASP A 1 226 ? -33.128 26.748 -0.927 1.00 39.83 237 ASP A O 1
ATOM 1841 N N . ARG 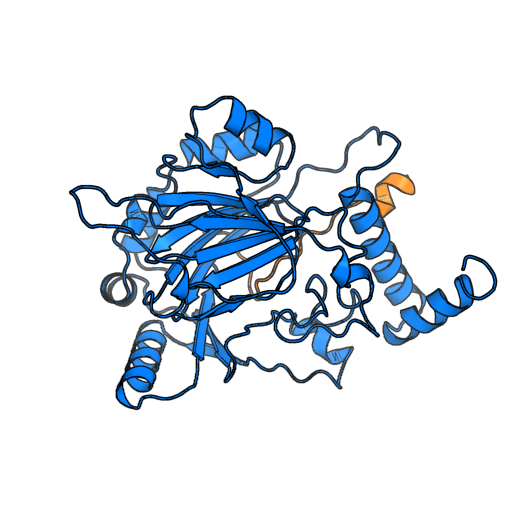A 1 227 ? -34.996 27.543 -1.902 1.00 37.49 238 ARG A N 1
ATOM 1842 C CA . ARG A 1 227 ? -34.683 27.333 -3.316 1.00 36.71 238 ARG A CA 1
AT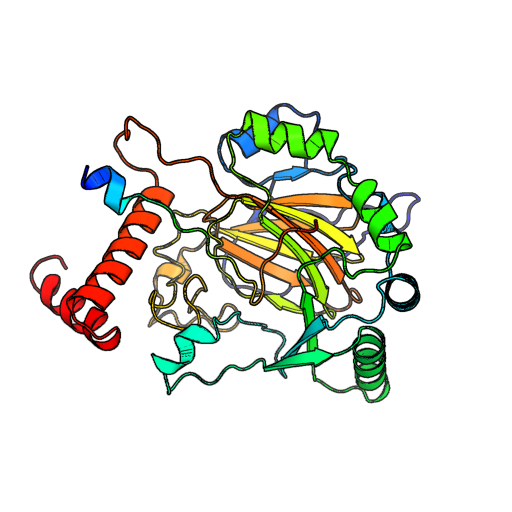OM 1843 C C . ARG A 1 227 ? -34.924 25.886 -3.740 1.00 36.61 238 ARG A C 1
ATOM 1844 O O . ARG A 1 227 ? -34.847 25.589 -4.945 1.00 38.03 238 ARG A O 1
ATOM 1852 N N . GLN A 1 228 ? -35.202 24.975 -2.815 1.00 35.59 239 GLN A N 1
ATOM 1853 C CA . GLN A 1 228 ? -35.469 23.589 -3.168 1.00 40.33 239 GLN A CA 1
ATOM 1854 C C . GLN A 1 228 ? -36.985 23.374 -3.209 1.00 38.05 239 GLN A C 1
ATOM 1855 O O . GLN A 1 228 ? -37.734 24.041 -2.503 1.00 34.72 239 GLN A O 1
ATOM 1861 N N . SER A 1 229 ? -37.423 22.459 -4.077 1.00 34.61 240 SER A N 1
ATOM 1862 C CA . SER A 1 229 ? -38.836 22.123 -4.181 1.00 37.39 240 SER A CA 1
ATOM 1863 C C . SER A 1 229 ? -39.294 21.323 -2.974 1.00 37.85 240 SER A C 1
ATOM 1864 O O . SER A 1 229 ? -38.605 20.413 -2.505 1.00 37.86 240 SER A O 1
ATOM 1867 N N . GLN A 1 230 ? -40.489 21.644 -2.494 1.00 38.96 241 GLN A N 1
ATOM 1868 C CA . GLN A 1 230 ? -41.111 20.845 -1.453 1.00 36.31 241 GLN A CA 1
ATOM 1869 C C . GLN A 1 230 ? -41.700 19.531 -1.969 1.00 35.91 241 GLN A C 1
ATOM 1870 O O . GLN A 1 230 ? -42.090 18.700 -1.149 1.00 41.08 241 GLN A O 1
ATOM 1876 N N . VAL A 1 231 ? -41.881 19.373 -3.279 1.00 37.26 242 VAL A N 1
ATOM 1877 C CA . VAL A 1 231 ? -42.594 18.208 -3.819 1.00 41.52 242 VAL A CA 1
ATOM 1878 C C . VAL A 1 231 ? -41.681 16.998 -3.751 1.00 43.40 242 VAL A C 1
ATOM 1879 O O . VAL A 1 231 ? -40.543 17.051 -4.229 1.00 42.14 242 VAL A O 1
ATOM 1883 N N . ASP A 1 232 ? -42.191 15.892 -3.225 1.00 45.28 243 ASP A N 1
ATOM 1884 C CA . ASP A 1 232 ? -41.468 14.619 -3.276 1.00 48.78 243 ASP A CA 1
ATOM 1885 C C . ASP A 1 232 ? -41.719 13.997 -4.642 1.00 41.79 243 ASP A C 1
ATOM 1886 O O . ASP A 1 232 ? -42.826 13.524 -4.922 1.00 43.90 243 ASP A O 1
ATOM 1891 N N . PHE A 1 233 ? -40.711 14.023 -5.516 1.00 40.24 244 PHE A N 1
ATOM 1892 C CA . PHE A 1 233 ? -40.942 13.571 -6.886 1.00 42.81 244 PHE A CA 1
ATOM 1893 C C . PHE A 1 233 ? -41.334 12.095 -6.931 1.00 47.15 244 PHE A C 1
ATOM 1894 O O . PHE A 1 233 ? -41.991 11.665 -7.886 1.00 43.52 244 PHE A O 1
ATOM 1902 N N . ASP A 1 234 ? -40.908 11.301 -5.938 1.00 46.63 245 ASP A N 1
ATOM 1903 C CA . ASP A 1 234 ? -41.243 9.877 -5.891 1.00 49.07 245 ASP A CA 1
ATOM 1904 C C . ASP A 1 234 ? -42.643 9.618 -5.350 1.00 58.05 245 ASP A C 1
ATOM 1905 O O . ASP A 1 234 ? -43.135 8.508 -5.530 1.00 53.44 245 ASP A O 1
ATOM 1910 N N . ASN A 1 235 ? -43.266 10.592 -4.671 1.00 50.03 246 ASN A N 1
ATOM 1911 C CA . ASN A 1 235 ? -44.638 10.447 -4.158 1.00 51.87 246 ASN A CA 1
ATOM 1912 C C . ASN A 1 235 ? -45.265 11.831 -4.031 1.00 48.89 246 ASN A C 1
ATOM 1913 O O . ASN A 1 235 ? -45.356 12.396 -2.938 1.00 50.78 246 ASN A O 1
ATOM 1918 N N . PRO A 1 236 ? -45.695 12.419 -5.138 1.00 45.96 247 PRO A N 1
ATOM 1919 C CA . PRO A 1 236 ? -46.107 13.822 -5.088 1.00 48.09 247 PRO A CA 1
ATOM 1920 C C . PRO A 1 236 ? -47.457 13.955 -4.407 1.00 53.36 247 PRO A C 1
ATOM 1921 O O . PRO A 1 236 ? -48.387 13.191 -4.663 1.00 49.41 247 PRO A O 1
ATOM 1925 N N . ASP A 1 237 ? -47.563 14.937 -3.533 1.00 45.37 248 ASP A N 1
ATOM 1926 C CA . ASP A 1 237 ? -48.791 15.145 -2.762 1.00 46.68 248 ASP A CA 1
ATOM 1927 C C . ASP A 1 237 ? -49.628 16.166 -3.534 1.00 42.61 248 ASP A C 1
ATOM 1928 O O . ASP A 1 237 ? -49.430 17.380 -3.425 1.00 44.97 248 ASP A O 1
ATOM 1933 N N . TYR A 1 238 ? -50.542 15.666 -4.370 1.00 45.13 249 TYR A N 1
ATOM 1934 C CA . TYR A 1 238 ? -51.313 16.572 -5.229 1.00 45.61 249 TYR A CA 1
ATOM 1935 C C . TYR A 1 238 ? -52.350 17.382 -4.465 1.00 49.75 249 TYR A C 1
ATOM 1936 O O . TYR A 1 238 ? -52.850 18.384 -4.985 1.00 50.96 249 TYR A O 1
ATOM 1945 N N . GLU A 1 239 ? -52.697 16.974 -3.256 1.00 49.97 250 GLU A N 1
ATOM 1946 C CA . GLU A 1 239 ? -53.588 17.797 -2.458 1.00 51.07 250 GLU A CA 1
ATOM 1947 C C . GLU A 1 239 ? -52.885 19.070 -2.002 1.00 49.29 250 GLU A C 1
ATOM 1948 O O . GLU A 1 239 ? -53.472 20.153 -2.030 1.00 51.07 250 GLU A O 1
ATOM 1951 N N . ARG A 1 240 ? -51.624 18.970 -1.578 1.00 42.24 251 ARG A N 1
ATOM 1952 C CA . ARG A 1 240 ? -50.876 20.169 -1.201 1.00 43.51 251 ARG A CA 1
ATOM 1953 C C . ARG A 1 240 ? -50.296 20.888 -2.408 1.00 49.05 251 ARG A C 1
ATOM 1954 O O . ARG A 1 240 ? -50.144 22.112 -2.384 1.00 43.18 251 ARG A O 1
ATOM 1962 N N . PHE A 1 241 ? -49.956 20.151 -3.462 1.00 42.56 252 PHE A N 1
ATOM 1963 C CA . PHE A 1 241 ? -49.190 20.685 -4.582 1.00 36.31 252 PHE A CA 1
ATOM 1964 C C . PHE A 1 241 ? -49.905 20.414 -5.900 1.00 41.32 252 PHE A C 1
ATOM 1965 O O . PHE A 1 241 ? -49.340 19.786 -6.818 1.00 40.09 252 PHE A O 1
ATOM 1973 N N . PRO A 1 242 ? -51.127 20.944 -6.062 1.00 43.10 253 PRO A N 1
ATOM 1974 C CA . PRO A 1 242 ? -51.952 20.538 -7.219 1.00 44.87 253 PRO A CA 1
ATOM 1975 C C . PRO A 1 242 ? -51.340 20.899 -8.568 1.00 40.05 253 PRO A C 1
ATOM 1976 O O . PRO A 1 242 ? -51.452 20.114 -9.527 1.00 40.00 253 PRO A O 1
ATOM 1980 N N . ASN A 1 243 ? -50.578 21.999 -8.656 1.00 37.04 254 ASN A N 1
ATOM 1981 C CA . ASN A 1 243 ? -50.031 22.381 -9.955 1.00 37.93 254 ASN A CA 1
ATOM 1982 C C . ASN A 1 243 ? -48.807 21.580 -10.318 1.00 37.17 254 ASN A C 1
ATOM 1983 O O . ASN A 1 243 ? -48.296 21.719 -11.435 1.00 37.87 254 ASN A O 1
ATOM 1988 N N . PHE A 1 244 ? -48.362 20.682 -9.443 1.00 38.83 255 PHE A N 1
ATOM 1989 C CA . PHE A 1 244 ? -47.331 19.752 -9.888 1.00 41.39 255 PHE A CA 1
ATOM 1990 C C . PHE A 1 244 ? -47.880 18.793 -10.954 1.00 39.52 255 PHE A C 1
ATOM 1991 O O . PHE A 1 244 ? -47.107 18.171 -11.692 1.00 39.07 255 PHE A O 1
ATOM 1999 N N . GLN A 1 245 ? -49.210 18.676 -11.073 1.00 37.36 256 GLN A N 1
ATOM 2000 C CA . GLN A 1 245 ? -49.778 17.887 -12.152 1.00 40.89 256 GLN A CA 1
ATOM 2001 C C . GLN A 1 245 ? -49.611 18.548 -13.511 1.00 39.75 256 GLN A C 1
ATOM 2002 O O . GLN A 1 245 ? -49.937 17.930 -14.530 1.00 43.22 256 GLN A O 1
ATOM 2008 N N . ASN A 1 246 ? -49.167 19.793 -13.543 1.00 40.31 257 ASN A N 1
ATOM 2009 C CA . ASN A 1 246 ? -48.946 20.519 -14.787 1.00 36.60 257 ASN A CA 1
ATOM 2010 C C . ASN A 1 246 ? -47.468 20.711 -15.134 1.00 37.16 257 ASN A C 1
ATOM 2011 O O . ASN A 1 246 ? -47.191 21.325 -16.162 1.00 39.89 257 ASN A O 1
ATOM 2016 N N . VAL A 1 247 ? -46.540 20.195 -14.330 1.00 35.84 258 VAL A N 1
ATOM 2017 C CA . VAL A 1 247 ? -45.108 20.388 -14.623 1.00 35.59 258 VAL A CA 1
ATOM 2018 C C . VAL A 1 247 ? -44.700 19.693 -15.909 1.00 40.85 258 VAL A C 1
ATOM 2019 O O . VAL A 1 247 ? -45.139 18.576 -16.211 1.00 41.52 258 VAL A O 1
ATOM 2023 N N . VAL A 1 248 ? -43.745 20.317 -16.626 1.00 40.44 259 VAL A N 1
ATOM 2024 C CA . VAL A 1 248 ? -43.207 19.758 -17.862 1.00 35.57 259 VAL A CA 1
ATOM 2025 C C . VAL A 1 248 ? -41.703 20.042 -17.824 1.00 38.53 259 VAL A C 1
ATOM 2026 O O . VAL A 1 248 ? -41.313 21.199 -17.677 1.00 42.21 259 VAL A O 1
ATOM 2030 N N . GLY A 1 249 ? -40.892 19.001 -17.944 1.00 38.72 260 GLY A N 1
ATOM 2031 C CA . GLY A 1 249 ? -39.443 19.154 -17.838 1.00 41.88 260 GLY A CA 1
ATOM 2032 C C . GLY A 1 249 ? -38.713 19.081 -19.188 1.00 37.83 260 GLY A C 1
ATOM 2033 O O . GLY A 1 249 ? -39.260 18.706 -20.238 1.00 42.68 260 GLY A O 1
ATOM 2034 N N . TYR A 1 250 ? -37.412 19.443 -19.126 1.00 37.62 261 TYR A N 1
ATOM 2035 C CA . TYR A 1 250 ? -36.487 19.326 -20.243 1.00 39.63 261 TYR A CA 1
ATOM 2036 C C . TYR A 1 250 ? -35.355 18.426 -19.749 1.00 35.80 261 TYR A C 1
ATOM 2037 O O . TYR A 1 250 ? -34.806 18.678 -18.678 1.00 41.01 261 TYR A O 1
ATOM 2046 N N . GLU A 1 251 ? -35.045 17.342 -20.472 1.00 38.06 262 GLU A N 1
ATOM 2047 C CA . GLU A 1 251 ? -34.149 16.385 -19.856 1.00 40.37 262 GLU A CA 1
ATOM 2048 C C . GLU A 1 251 ? -33.075 15.968 -20.837 1.00 39.79 262 GLU A C 1
ATOM 2049 O O . GLU A 1 251 ? -33.194 16.110 -22.060 1.00 41.76 262 GLU A O 1
ATOM 2055 N N . THR A 1 252 ? -31.998 15.490 -20.234 1.00 41.06 263 THR A N 1
ATOM 2056 C CA . THR A 1 252 ? -30.871 15.003 -20.996 1.00 45.40 263 THR A CA 1
ATOM 2057 C C . THR A 1 252 ? -30.088 14.073 -20.082 1.00 38.43 263 THR A C 1
ATOM 2058 O O . THR A 1 252 ? -30.217 14.126 -18.852 1.00 42.69 263 THR A O 1
ATOM 2062 N N . VAL A 1 253 ? -29.225 13.265 -20.686 1.00 40.84 264 VAL A N 1
ATOM 2063 C CA . VAL A 1 253 ? -28.244 12.504 -19.919 1.00 39.46 264 VAL A CA 1
ATOM 2064 C C . VAL A 1 253 ? -26.850 12.940 -20.386 1.00 38.59 264 VAL A C 1
ATOM 2065 O O . VAL A 1 253 ? -26.525 12.807 -21.570 1.00 42.93 264 VAL A O 1
ATOM 2069 N N . VAL A 1 254 ? -26.054 13.476 -19.466 1.00 39.43 265 VAL A N 1
ATOM 2070 C CA . VAL A 1 254 ? -24.700 13.930 -19.799 1.00 41.06 265 VAL A CA 1
ATOM 2071 C C . VAL A 1 254 ? -23.722 12.856 -19.386 1.00 42.38 265 VAL A C 1
ATOM 2072 O O . VAL A 1 254 ? -23.880 12.231 -18.331 1.00 43.32 265 VAL A O 1
ATOM 2076 N N . GLY A 1 255 ? -22.687 12.674 -20.205 1.00 41.01 266 GLY A N 1
ATOM 2077 C CA . GLY A 1 255 ? -21.605 11.791 -19.869 1.00 43.09 266 GLY A CA 1
ATOM 2078 C C . GLY A 1 255 ? -20.263 12.500 -20.001 1.00 39.92 266 GLY A C 1
ATOM 2079 O O . GLY A 1 255 ? -20.166 13.724 -20.183 1.00 41.80 266 GLY A O 1
ATOM 2080 N N . PRO A 1 256 ? -19.206 11.730 -19.859 1.00 41.69 267 PRO A N 1
ATOM 2081 C CA . PRO A 1 256 ? -17.849 12.309 -19.897 1.00 43.93 267 PRO A CA 1
ATOM 2082 C C . PRO A 1 256 ? -17.626 13.186 -21.117 1.00 45.47 267 PRO A C 1
ATOM 2083 O O . PRO A 1 256 ? -17.824 12.766 -22.256 1.00 43.39 267 PRO A O 1
ATOM 2087 N N . GLY A 1 257 ? -17.201 14.413 -20.871 1.00 41.74 268 GLY A N 1
ATOM 2088 C CA . GLY A 1 257 ? -16.899 15.357 -21.934 1.00 44.16 268 GLY A CA 1
ATOM 2089 C C . GLY A 1 257 ? -18.028 16.326 -22.256 1.00 41.35 268 GLY A C 1
ATOM 2090 O O . GLY A 1 257 ? -17.797 17.335 -22.954 1.00 42.56 268 GLY A O 1
ATOM 2091 N N . ASP A 1 258 ? -19.244 16.036 -21.787 1.00 40.66 269 ASP A N 1
ATOM 2092 C CA . ASP A 1 258 ? -20.397 16.889 -22.027 1.00 38.47 269 ASP A CA 1
ATOM 2093 C C . ASP A 1 258 ? -20.418 18.022 -21.009 1.00 39.18 269 ASP A C 1
ATOM 2094 O O . ASP A 1 258 ? -19.911 17.892 -19.884 1.00 41.11 269 ASP A O 1
ATOM 2099 N N . VAL A 1 259 ? -20.953 19.157 -21.435 1.00 36.55 270 VAL A N 1
ATOM 2100 C CA . VAL A 1 259 ? -21.129 20.316 -20.571 1.00 34.88 270 VAL A CA 1
ATOM 2101 C C . VAL A 1 259 ? -22.565 20.794 -20.743 1.00 36.10 270 VAL A C 1
ATOM 2102 O O . VAL A 1 259 ? -23.005 21.036 -21.873 1.00 38.22 270 VAL A O 1
ATOM 2106 N N . LEU A 1 260 ? -23.284 20.892 -19.639 1.00 37.21 271 LEU A N 1
ATOM 2107 C CA . LEU A 1 260 ? -24.672 21.340 -19.642 1.00 36.91 271 LEU A CA 1
ATOM 2108 C C . LEU A 1 260 ? -24.706 22.767 -19.108 1.00 37.50 271 LEU A C 1
ATOM 2109 O O . LEU A 1 260 ? -24.247 23.021 -17.987 1.00 36.97 271 LEU A O 1
ATOM 2114 N N . TYR A 1 261 ? -25.271 23.683 -19.896 1.00 39.09 272 TYR A N 1
ATOM 2115 C CA . TYR A 1 261 ? -25.544 25.027 -19.401 1.00 34.47 272 TYR A CA 1
ATOM 2116 C C . TYR A 1 261 ? -26.856 24.985 -18.623 1.00 37.84 272 TYR A C 1
ATOM 2117 O O . TYR A 1 261 ? -27.925 24.675 -19.195 1.00 39.16 272 TYR A O 1
ATOM 2126 N N . ILE A 1 262 ? -26.774 25.214 -17.309 1.00 35.54 273 ILE A N 1
ATOM 2127 C CA . ILE A 1 262 ? -27.955 25.340 -16.448 1.00 34.93 273 ILE A CA 1
ATOM 2128 C C . ILE A 1 262 ? -28.148 26.833 -16.167 1.00 40.03 273 ILE A C 1
ATOM 2129 O O . ILE A 1 262 ? -27.392 27.434 -15.369 1.00 36.69 273 ILE A O 1
ATOM 2134 N N . PRO A 1 263 ? -29.083 27.492 -16.838 1.00 35.72 274 PRO A N 1
ATOM 2135 C CA . PRO A 1 263 ? -29.221 28.936 -16.647 1.00 36.20 274 PRO A CA 1
ATOM 2136 C C . PRO A 1 263 ? -29.675 29.275 -15.241 1.00 38.58 274 PRO A C 1
ATOM 2137 O O . PRO A 1 263 ? -30.459 28.553 -14.613 1.00 37.31 274 PRO A O 1
ATOM 2141 N N . MET A 1 264 ? -29.292 30.467 -14.816 1.00 38.73 275 MET A N 1
ATOM 2142 C CA . MET A 1 264 ? -29.645 30.978 -13.512 1.00 33.73 275 MET A CA 1
ATOM 2143 C C . MET A 1 264 ? -31.167 31.010 -13.435 1.00 35.32 275 MET A C 1
ATOM 2144 O O . MET A 1 264 ? -31.816 31.334 -14.418 1.00 35.11 275 MET A O 1
ATOM 2149 N N . TYR A 1 265 ? -31.676 30.566 -12.281 1.00 34.67 276 TYR A N 1
ATOM 2150 C CA . TYR A 1 265 ? -33.094 30.446 -11.861 1.00 41.12 276 TYR A CA 1
ATOM 2151 C C . TYR A 1 265 ? -33.806 29.219 -12.421 1.00 39.47 276 TYR A C 1
ATOM 2152 O O . TYR A 1 265 ? -34.956 28.977 -12.094 1.00 35.85 276 TYR A O 1
ATOM 2161 N N . TRP A 1 266 ? -33.122 28.428 -13.231 1.00 37.82 277 TRP A N 1
ATOM 2162 C CA . TRP A 1 266 ? -33.756 27.254 -13.789 1.00 37.98 277 TRP A CA 1
ATOM 2163 C C . TRP A 1 266 ? -33.694 26.128 -12.792 1.00 37.87 277 TRP A C 1
ATOM 2164 O O . TRP A 1 266 ? -32.655 25.845 -12.225 1.00 37.98 277 TRP A O 1
ATOM 2175 N N . TRP A 1 267 ? -34.834 25.505 -12.570 1.00 35.03 278 TRP A N 1
ATOM 2176 C CA . TRP A 1 267 ? -34.921 24.370 -11.674 1.00 33.07 278 TRP A CA 1
ATOM 2177 C C . TRP A 1 267 ? -34.159 23.209 -12.312 1.00 32.70 278 TRP A C 1
ATOM 2178 O O . TRP A 1 267 ? -34.241 23.009 -13.517 1.00 35.44 278 TRP A O 1
ATOM 2189 N N . HIS A 1 268 ? -33.480 22.419 -11.498 1.00 32.70 279 HIS A N 1
ATOM 2190 C CA . HIS A 1 268 ? -32.874 21.213 -12.022 1.00 37.89 279 HIS A CA 1
ATOM 2191 C C . HIS A 1 268 ? -32.893 20.129 -10.964 1.00 34.29 279 HIS A C 1
ATOM 2192 O O . HIS A 1 268 ? -32.663 20.382 -9.777 1.00 36.21 279 HIS A O 1
ATOM 2199 N N . HIS A 1 269 ? -33.152 18.920 -11.444 1.00 37.79 280 HIS A N 1
ATOM 2200 C CA . HIS A 1 269 ? -33.145 17.661 -10.707 1.00 40.28 280 HIS A CA 1
ATOM 2201 C C . HIS A 1 269 ? -32.056 16.818 -11.352 1.00 35.80 280 HIS A C 1
ATOM 2202 O O . HIS A 1 269 ? -32.096 16.599 -12.568 1.00 39.01 280 HIS A O 1
ATOM 2209 N N . ILE A 1 270 ? -31.122 16.303 -10.566 1.00 39.40 281 ILE A N 1
ATOM 2210 C CA . ILE A 1 270 ? -29.954 15.627 -11.140 1.00 39.19 281 ILE A CA 1
ATOM 2211 C C . ILE A 1 270 ? -29.806 14.253 -10.486 1.00 44.21 281 ILE A C 1
ATOM 2212 O O . ILE A 1 270 ? -29.788 14.131 -9.255 1.00 42.45 281 ILE A O 1
ATOM 2217 N N . GLU A 1 271 ? -29.703 13.214 -11.302 1.00 39.05 282 GLU A N 1
ATOM 2218 C CA . GLU A 1 271 ? -29.575 11.882 -10.729 1.00 42.76 282 GLU A CA 1
ATOM 2219 C C . GLU A 1 271 ? -28.468 11.083 -11.412 1.00 42.38 282 GLU A C 1
ATOM 2220 O O . GLU A 1 271 ? -28.386 11.047 -12.644 1.00 44.30 282 GLU A O 1
ATOM 2226 N N . SER A 1 272 ? -27.636 10.447 -10.596 1.00 43.19 283 SER A N 1
ATOM 2227 C CA . SER A 1 272 ? -26.626 9.509 -11.090 1.00 44.87 283 SER A CA 1
ATOM 2228 C C . SER A 1 272 ? -27.282 8.198 -11.498 1.00 46.62 283 SER A C 1
ATOM 2229 O O . SER A 1 272 ? -27.996 7.580 -10.704 1.00 47.95 283 SER A O 1
ATOM 2232 N N . LEU A 1 273 ? -27.026 7.744 -12.729 1.00 44.29 284 LEU A N 1
ATOM 2233 C CA . LEU A 1 273 ? -27.809 6.625 -13.263 1.00 47.76 284 LEU A CA 1
ATOM 2234 C C . LEU A 1 273 ? -27.700 5.403 -12.366 1.00 52.83 284 LEU A C 1
ATOM 2235 O O . LEU A 1 273 ? -26.622 5.067 -11.867 1.00 51.29 284 LEU A O 1
ATOM 2240 N N . LEU A 1 274 ? -28.835 4.736 -12.174 1.00 54.98 285 LEU A N 1
ATOM 2241 C CA . LEU A 1 274 ? -28.848 3.451 -11.489 1.00 49.99 285 LEU A CA 1
ATOM 2242 C C . LEU A 1 274 ? -27.876 2.477 -12.139 1.00 55.69 285 LEU A C 1
ATOM 2243 O O . LEU A 1 274 ? -27.813 2.360 -13.362 1.00 55.16 285 LEU A O 1
ATOM 2248 N N . ASN A 1 275 ? -27.138 1.756 -11.304 1.00 57.20 286 ASN A N 1
ATOM 2249 C CA . ASN A 1 275 ? -26.179 0.737 -11.739 1.00 63.75 286 ASN A CA 1
ATOM 2250 C C . ASN A 1 275 ? -25.129 1.286 -12.704 1.00 62.11 286 ASN A C 1
ATOM 2251 O O . ASN A 1 275 ? -24.562 0.535 -13.496 1.00 57.39 286 ASN A O 1
ATOM 2256 N N . GLY A 1 276 ? -24.855 2.586 -12.660 1.00 52.79 287 GLY A N 1
ATOM 2257 C CA . GLY A 1 276 ? -23.898 3.208 -13.549 1.00 58.88 287 GLY A CA 1
ATOM 2258 C C . GLY A 1 276 ? -22.519 3.467 -12.971 1.00 58.76 287 GLY A C 1
ATOM 2259 O O . GLY A 1 276 ? -21.696 4.093 -13.652 1.00 54.93 287 GLY A O 1
ATOM 2260 N N . GLY A 1 277 ? -22.233 3.012 -11.743 1.00 54.07 288 GLY A N 1
ATOM 2261 C CA . GLY A 1 277 ? -20.961 3.318 -11.106 1.00 57.92 288 GLY A CA 1
ATOM 2262 C C . GLY A 1 277 ? -20.933 4.734 -10.557 1.00 50.07 288 GLY A C 1
ATOM 2263 O O . GLY A 1 277 ? -21.890 5.509 -10.662 1.00 49.89 288 GLY A O 1
ATOM 2264 N N . ILE A 1 278 ? -19.806 5.104 -9.971 1.00 56.87 289 ILE A N 1
ATOM 2265 C CA . ILE A 1 278 ? -19.677 6.437 -9.413 1.00 52.46 289 ILE A CA 1
ATOM 2266 C C . ILE A 1 278 ? -19.652 7.493 -10.508 1.00 50.50 289 ILE A C 1
ATOM 2267 O O . ILE A 1 278 ? -19.282 7.218 -11.639 1.00 48.92 289 ILE A O 1
ATOM 2272 N N . THR A 1 279 ? -20.083 8.696 -10.160 1.00 42.73 290 THR A N 1
ATOM 2273 C CA . THR A 1 279 ? -20.113 9.805 -11.092 1.00 42.55 290 THR A CA 1
ATOM 2274 C C . THR A 1 279 ? -19.277 10.955 -10.563 1.00 47.29 290 THR A C 1
ATOM 2275 O O . THR A 1 279 ? -19.223 11.184 -9.367 1.00 45.88 290 THR A O 1
ATOM 2279 N N . ILE A 1 280 ? -18.584 11.639 -11.460 1.00 44.60 291 ILE A N 1
ATOM 2280 C CA . ILE A 1 280 ? -17.781 12.790 -11.093 1.00 39.56 291 ILE A CA 1
ATOM 2281 C C . ILE A 1 280 ? -18.172 13.970 -11.962 1.00 41.87 291 ILE A C 1
ATOM 2282 O O . ILE A 1 280 ? -18.249 13.847 -13.174 1.00 41.67 291 ILE A O 1
ATOM 2287 N N . THR A 1 281 ? -18.433 15.109 -11.336 1.00 39.39 292 THR A N 1
ATOM 2288 C CA . THR A 1 281 ? -18.808 16.315 -12.053 1.00 36.93 292 THR A CA 1
ATOM 2289 C C . THR A 1 281 ? -18.122 17.518 -11.423 1.00 39.85 292 THR A C 1
ATOM 2290 O O . THR A 1 281 ? -17.871 17.529 -10.233 1.00 40.85 292 THR A O 1
ATOM 2294 N N . VAL A 1 282 ? -17.770 18.506 -12.230 1.00 39.05 293 VAL A N 1
ATOM 2295 C CA . VAL A 1 282 ? -17.239 19.750 -11.713 1.00 42.00 293 VAL A CA 1
ATOM 2296 C C . VAL A 1 282 ? -18.083 20.854 -12.331 1.00 39.11 293 VAL A C 1
ATOM 2297 O O . VAL A 1 282 ? -18.233 20.899 -13.539 1.00 40.69 293 VAL A O 1
ATOM 2301 N N . ASN A 1 283 ? -18.637 21.743 -11.519 1.00 38.02 294 ASN A N 1
ATOM 2302 C CA . ASN A 1 283 ? -19.429 22.832 -12.079 1.00 39.44 294 ASN A CA 1
ATOM 2303 C C . ASN A 1 283 ? -18.622 24.125 -12.021 1.00 44.29 294 ASN A C 1
ATOM 2304 O O . ASN A 1 283 ? -17.510 24.177 -11.466 1.00 43.04 294 ASN A O 1
ATOM 2309 N N . PHE A 1 284 ? -19.148 25.129 -12.719 1.00 39.31 295 PHE A N 1
ATOM 2310 C CA . PHE A 1 284 ? -18.529 26.451 -12.858 1.00 38.29 295 PHE A CA 1
ATOM 2311 C C . PHE A 1 284 ? -19.660 27.438 -12.603 1.00 40.11 295 PHE A C 1
ATOM 2312 O O . PHE A 1 284 ? -20.526 27.610 -13.469 1.00 38.82 295 PHE A O 1
ATOM 2320 N N . TRP A 1 285 ? -19.653 28.083 -11.442 1.00 40.30 296 TRP A N 1
ATOM 2321 C CA . TRP A 1 285 ? -20.714 29.003 -11.044 1.00 41.12 296 TRP A CA 1
ATOM 2322 C C . TRP A 1 285 ? -20.260 30.445 -11.252 1.00 44.07 296 TRP A C 1
ATOM 2323 O O . TRP A 1 285 ? -19.201 30.862 -10.737 1.00 46.41 296 TRP A O 1
ATOM 2334 N N . TYR A 1 286 ? -21.048 31.199 -12.017 1.00 40.23 297 TYR A N 1
ATOM 2335 C CA . TYR A 1 286 ? -20.788 32.607 -12.306 1.00 38.43 297 TYR A CA 1
ATOM 2336 C C . TYR A 1 286 ? -21.912 33.492 -11.800 1.00 44.78 297 TYR A C 1
ATOM 2337 O O . TYR A 1 286 ? -23.101 33.197 -11.994 1.00 40.49 297 TYR A O 1
ATOM 2346 N N . LYS A 1 287 ? -21.554 34.609 -11.184 1.00 47.73 298 LYS A N 1
ATOM 2347 C CA . LYS A 1 287 ? -22.605 35.566 -10.850 1.00 53.43 298 LYS A CA 1
ATOM 2348 C C . LYS A 1 287 ? -23.286 36.047 -12.127 1.00 42.11 298 LYS A C 1
ATOM 2349 O O . LYS A 1 287 ? -22.642 36.254 -13.149 1.00 45.66 298 LYS A O 1
ATOM 2355 N N . GLY A 1 288 ? -24.582 36.288 -12.042 1.00 45.40 299 GLY A N 1
ATOM 2356 C CA . GLY A 1 288 ? -25.324 36.753 -13.198 1.00 52.47 299 GLY A CA 1
ATOM 2357 C C . GLY A 1 288 ? -25.003 38.191 -13.548 1.00 55.32 299 GLY A C 1
ATOM 2358 O O . GLY A 1 288 ? -24.355 38.914 -12.795 1.00 52.43 299 GLY A O 1
ATOM 2359 N N . ALA A 1 289 ? -25.394 38.579 -14.759 1.00 48.44 300 ALA A N 1
ATOM 2360 C CA . ALA A 1 289 ? -25.201 39.956 -15.211 1.00 55.25 300 ALA A CA 1
ATOM 2361 C C . ALA A 1 289 ? -25.986 40.909 -14.306 1.00 46.10 300 ALA A C 1
ATOM 2362 O O . ALA A 1 289 ? -27.006 40.532 -13.752 1.00 47.06 300 ALA A O 1
ATOM 2364 N N . PRO A 1 290 ? -25.514 42.142 -14.117 1.00 53.88 301 PRO A N 1
ATOM 2365 C CA . PRO A 1 290 ? -26.248 43.070 -13.240 1.00 61.49 301 PRO A CA 1
ATOM 2366 C C . PRO A 1 290 ? -27.662 43.344 -13.750 1.00 58.81 301 PRO A C 1
ATOM 2367 O O . PRO A 1 290 ? -27.968 43.184 -14.933 1.00 55.36 301 PRO A O 1
ATOM 2371 N N . THR A 1 291 ? -28.536 43.755 -12.826 1.00 59.21 302 THR A N 1
ATOM 2372 C CA . THR A 1 291 ? -29.875 44.221 -13.192 1.00 62.30 302 THR A CA 1
ATOM 2373 C C . THR A 1 291 ? -29.810 45.343 -14.234 1.00 61.40 302 THR A C 1
ATOM 2374 O O . THR A 1 291 ? -29.016 46.284 -14.076 1.00 65.52 302 THR A O 1
ATOM 2378 N N . PRO A 1 292 ? -30.640 45.305 -15.283 1.00 72.16 303 PRO A N 1
ATOM 2379 C CA . PRO A 1 292 ? -30.539 46.322 -16.336 1.00 76.13 303 PRO A CA 1
ATOM 2380 C C . PRO A 1 292 ? -30.860 47.708 -15.801 1.00 78.08 303 PRO A C 1
ATOM 2381 O O . PRO A 1 292 ? -31.640 47.871 -14.862 1.00 76.22 303 PRO A O 1
ATOM 2385 N N . LYS A 1 293 ? -30.241 48.711 -16.423 1.00 93.53 304 LYS A N 1
ATOM 2386 C CA . LYS A 1 293 ? -30.516 50.097 -16.061 1.00 98.85 304 LYS A CA 1
ATOM 2387 C C . LYS A 1 293 ? -31.981 50.444 -16.311 1.00 97.19 304 LYS A C 1
ATOM 2388 O O . LYS A 1 293 ? -32.686 50.913 -15.408 1.00 97.22 304 LYS A O 1
ATOM 2391 N N . ARG A 1 294 ? -32.462 50.194 -17.528 1.00 89.30 305 ARG A N 1
ATOM 2392 C CA . ARG A 1 294 ? -33.868 50.369 -17.875 1.00 87.96 305 ARG A CA 1
ATOM 2393 C C . ARG A 1 294 ? -34.571 49.011 -17.765 1.00 83.81 305 ARG A C 1
ATOM 2394 O O . ARG A 1 294 ? -34.311 48.096 -18.555 1.00 82.79 305 ARG A O 1
ATOM 2396 N N . ILE A 1 295 ? -35.449 48.879 -16.779 1.00 75.26 306 ILE A N 1
ATOM 2397 C CA . ILE A 1 295 ? -36.277 47.684 -16.650 1.00 73.09 306 ILE A CA 1
ATOM 2398 C C . ILE A 1 295 ? -37.379 47.732 -17.698 1.00 69.86 306 ILE A C 1
ATOM 2399 O O . ILE A 1 295 ? -38.086 48.739 -17.832 1.00 72.95 306 ILE A O 1
ATOM 2404 N N . GLU A 1 296 ? -37.540 46.640 -18.431 1.00 68.43 307 GLU A N 1
ATOM 2405 C CA . GLU A 1 296 ? -38.530 46.560 -19.490 1.00 72.95 307 GLU A CA 1
ATOM 2406 C C . GLU A 1 296 ? -39.733 45.773 -18.997 1.00 67.77 307 GLU A C 1
ATOM 2407 O O . GLU A 1 296 ? -39.588 44.762 -18.304 1.00 65.36 307 GLU A O 1
ATOM 2409 N N . TYR A 1 297 ? -40.903 46.250 -19.340 1.00 66.86 308 TYR A N 1
ATOM 2410 C CA . TYR A 1 297 ? -42.142 45.595 -18.991 1.00 71.30 308 TYR A CA 1
ATOM 2411 C C . TYR A 1 297 ? -42.755 44.965 -20.233 1.00 77.88 308 TYR A C 1
ATOM 2412 O O . TYR A 1 297 ? -42.581 45.479 -21.341 1.00 80.04 308 TYR A O 1
ATOM 2421 N N . PRO A 1 298 ? -43.435 43.819 -20.097 1.00 85.47 309 PRO A N 1
ATOM 2422 C CA . PRO A 1 298 ? -43.722 43.099 -18.854 1.00 83.13 309 PRO A CA 1
ATOM 2423 C C . PRO A 1 298 ? -42.481 42.347 -18.376 1.00 67.59 309 PRO A C 1
ATOM 2424 O O . PRO A 1 298 ? -41.646 42.016 -19.196 1.00 68.20 309 PRO A O 1
ATOM 2428 N N . LEU A 1 299 ? -42.367 42.097 -17.079 1.00 58.78 310 LEU A N 1
ATOM 2429 C CA . LEU A 1 299 ? -41.175 41.464 -16.524 1.00 55.06 310 LEU A CA 1
ATOM 2430 C C . LEU A 1 299 ? -41.074 40.001 -16.938 1.00 54.68 310 LEU A C 1
ATOM 2431 O O . LEU A 1 299 ? -42.073 39.336 -17.219 1.00 54.00 310 LEU A O 1
ATOM 2436 N N . LYS A 1 300 ? -39.848 39.489 -16.908 1.00 48.67 311 LYS A N 1
ATOM 2437 C CA . LYS A 1 300 ? -39.603 38.079 -17.128 1.00 51.45 311 LYS A CA 1
ATOM 2438 C C . LYS A 1 300 ? -39.892 37.270 -15.859 1.00 41.81 311 LYS A C 1
ATOM 2439 O O . LYS A 1 300 ? -39.869 37.778 -14.732 1.00 46.09 311 LYS A O 1
ATOM 2443 N N . ALA A 1 301 ? -40.129 35.975 -16.057 1.00 46.52 312 ALA A N 1
ATOM 2444 C CA . ALA A 1 301 ? -40.452 35.114 -14.930 1.00 44.08 312 ALA A CA 1
ATOM 2445 C C . ALA A 1 301 ? -39.363 35.181 -13.868 1.00 39.52 312 ALA A C 1
ATOM 2446 O O . ALA A 1 301 ? -39.659 35.246 -12.671 1.00 39.24 312 ALA A O 1
ATOM 2448 N N . HIS A 1 302 ? -38.085 35.153 -14.268 1.00 40.46 313 HIS A N 1
ATOM 2449 C CA . HIS A 1 302 ? -37.058 35.135 -13.219 1.00 39.18 313 HIS A CA 1
ATOM 2450 C C . HIS A 1 302 ? -37.008 36.454 -12.448 1.00 38.69 313 HIS A C 1
ATOM 2451 O O . HIS A 1 302 ? -36.603 36.483 -11.274 1.00 40.87 313 HIS A O 1
ATOM 2458 N N . GLN A 1 303 ? -37.399 37.551 -13.075 1.00 38.39 314 GLN A N 1
ATOM 2459 C CA . GLN A 1 303 ? -37.504 38.821 -12.352 1.00 38.59 314 GLN A CA 1
ATOM 2460 C C . GLN A 1 303 ? -38.622 38.780 -11.313 1.00 44.71 314 GLN A C 1
ATOM 2461 O O . GLN A 1 303 ? -38.481 39.352 -10.229 1.00 41.89 314 GLN A O 1
ATOM 2467 N N . LYS A 1 304 ? -39.749 38.130 -11.622 1.00 39.24 315 LYS A N 1
ATOM 2468 C CA . LYS A 1 304 ? -40.794 38.004 -10.597 1.00 37.23 315 LYS A CA 1
ATOM 2469 C C . LYS A 1 304 ? -40.370 37.060 -9.471 1.00 36.65 315 LYS A C 1
ATOM 2470 O O . LYS A 1 304 ? -40.725 37.296 -8.304 1.00 38.59 315 LYS A O 1
ATOM 2476 N N . VAL A 1 305 ? -39.587 36.027 -9.772 1.00 38.46 316 VAL A N 1
ATOM 2477 C CA . VAL A 1 305 ? -39.015 35.192 -8.713 1.00 41.99 316 VAL A CA 1
ATOM 2478 C C . VAL A 1 305 ? -38.143 36.043 -7.791 1.00 40.16 316 VAL A C 1
ATOM 2479 O O . VAL A 1 305 ? -38.209 35.931 -6.555 1.00 40.42 316 VAL A O 1
ATOM 2483 N N . ALA A 1 306 ? -37.301 36.906 -8.383 1.00 40.77 317 ALA A N 1
ATOM 2484 C CA . ALA A 1 306 ? -36.438 37.791 -7.590 1.00 38.88 317 ALA A CA 1
ATOM 2485 C C . ALA A 1 306 ? -37.256 38.724 -6.689 1.00 40.40 317 ALA A C 1
ATOM 2486 O O . ALA A 1 306 ? -36.886 38.962 -5.535 1.00 38.35 317 ALA A O 1
ATOM 2488 N N . ILE A 1 307 ? -38.358 39.262 -7.202 1.00 40.53 318 ILE A N 1
ATOM 2489 C CA . ILE A 1 307 ? -39.230 40.127 -6.393 1.00 38.90 318 ILE A CA 1
ATOM 2490 C C . ILE A 1 307 ? -39.792 39.330 -5.209 1.00 36.23 318 ILE A C 1
ATOM 2491 O O . ILE A 1 307 ? -39.800 39.801 -4.057 1.00 41.28 318 ILE A O 1
ATOM 2496 N N . MET A 1 308 ? -40.289 38.130 -5.483 1.00 37.40 319 MET A N 1
ATOM 2497 C CA . MET A 1 308 ? -40.893 37.311 -4.425 1.00 41.26 319 MET A CA 1
ATOM 2498 C C . MET A 1 308 ? -39.883 36.986 -3.334 1.00 42.20 319 MET A C 1
ATOM 2499 O O . MET A 1 308 ? -40.182 37.121 -2.142 1.00 40.23 319 MET A O 1
ATOM 2504 N N . ARG A 1 309 ? -38.670 36.599 -3.721 1.00 39.29 320 ARG A N 1
ATOM 2505 C CA . ARG A 1 309 ? -37.629 36.367 -2.729 1.00 40.04 320 ARG A CA 1
ATOM 2506 C C . ARG A 1 309 ? -37.384 37.614 -1.900 1.00 38.75 320 ARG A C 1
ATOM 2507 O O . ARG A 1 309 ? -37.276 37.539 -0.669 1.00 40.48 320 ARG A O 1
ATOM 2515 N N . ASN A 1 310 ? -37.315 38.779 -2.544 1.00 38.10 321 ASN A N 1
ATOM 2516 C CA . ASN A 1 310 ? -37.012 39.984 -1.792 1.00 37.85 321 ASN A CA 1
ATOM 2517 C C . ASN A 1 310 ? -38.169 40.384 -0.882 1.00 35.64 321 ASN A C 1
ATOM 2518 O O . ASN A 1 310 ? -37.939 40.916 0.214 1.00 40.83 321 ASN A O 1
ATOM 2523 N N . ILE A 1 311 ? -39.416 40.204 -1.325 1.00 37.86 322 ILE A N 1
ATOM 2524 C CA . ILE A 1 311 ? -40.536 40.477 -0.412 1.00 43.59 322 ILE A CA 1
ATOM 2525 C C . ILE A 1 311 ? -40.424 39.609 0.841 1.00 38.83 322 ILE A C 1
ATOM 2526 O O . ILE A 1 311 ? -40.579 40.089 1.973 1.00 42.79 322 ILE A O 1
ATOM 2531 N N . GLU A 1 312 ? -40.143 38.320 0.659 1.00 39.70 323 GLU A N 1
ATOM 2532 C CA . GLU A 1 312 ? -40.021 37.434 1.814 1.00 38.00 323 GLU A CA 1
ATOM 2533 C C . GLU A 1 312 ? -38.887 37.867 2.729 1.00 38.49 323 GLU A C 1
ATOM 2534 O O . GLU A 1 312 ? -39.039 37.877 3.956 1.00 39.16 323 GLU A O 1
ATOM 2540 N N . LYS A 1 313 ? -37.742 38.231 2.149 1.00 38.52 324 LYS A N 1
ATOM 2541 C CA . LYS A 1 313 ? -36.600 38.693 2.945 1.00 40.56 324 LYS A CA 1
ATOM 2542 C C . LYS A 1 313 ? -36.927 39.975 3.705 1.00 40.78 324 LYS A C 1
ATOM 2543 O O . LYS A 1 313 ? -36.613 40.112 4.892 1.00 43.80 324 LYS A O 1
ATOM 2549 N N . MET A 1 314 ? -37.539 40.940 3.028 1.00 42.47 325 MET A N 1
ATOM 2550 C CA . MET A 1 314 ? -37.891 42.201 3.689 1.00 45.81 325 MET A CA 1
ATOM 2551 C C . MET A 1 314 ? -38.874 41.984 4.833 1.00 45.16 325 MET A C 1
ATOM 2552 O O . MET A 1 314 ? -38.756 42.595 5.905 1.00 46.45 325 MET A O 1
ATOM 2557 N N . LEU A 1 315 ? -39.873 41.141 4.621 1.00 40.82 326 LEU A N 1
ATOM 2558 C CA . LEU A 1 315 ? -40.864 40.962 5.664 1.00 44.98 326 LEU A CA 1
ATOM 2559 C C . LEU A 1 315 ? -40.246 40.282 6.866 1.00 44.93 326 LEU A C 1
ATOM 2560 O O . LEU A 1 315 ? -40.528 40.653 8.001 1.00 48.22 326 LEU A O 1
ATOM 2565 N N . GLY A 1 316 ? -39.374 39.297 6.642 1.00 45.27 327 GLY A N 1
ATOM 2566 C CA . GLY A 1 316 ? -38.722 38.660 7.781 1.00 44.10 327 GLY A CA 1
ATOM 2567 C C . GLY A 1 316 ? -37.954 39.647 8.635 1.00 50.17 327 GLY A C 1
ATOM 2568 O O . GLY A 1 316 ? -37.974 39.576 9.868 1.00 54.03 327 GLY A O 1
ATOM 2569 N N . GLU A 1 317 ? -37.279 40.590 7.988 1.00 51.07 328 GLU A N 1
ATOM 2570 C CA . GLU A 1 317 ? -36.519 41.613 8.701 1.00 57.13 328 GLU A CA 1
ATOM 2571 C C . GLU A 1 317 ? -37.436 42.625 9.384 1.00 49.81 328 GLU A C 1
ATOM 2572 O O . GLU A 1 317 ? -37.222 42.975 10.549 1.00 53.16 328 GLU A O 1
ATOM 2575 N N . ALA A 1 318 ? -38.477 43.101 8.684 1.00 52.85 329 ALA A N 1
ATOM 2576 C CA . ALA A 1 318 ? -39.348 44.123 9.271 1.00 54.02 329 ALA A CA 1
ATOM 2577 C C . ALA A 1 318 ? -40.164 43.575 10.444 1.00 50.66 329 ALA A C 1
ATOM 2578 O O . ALA A 1 318 ? -40.339 44.258 11.460 1.00 54.33 329 ALA A O 1
ATOM 2580 N N . LEU A 1 319 ? -40.657 42.338 10.332 1.00 51.82 330 LEU A N 1
ATOM 2581 C CA . LEU A 1 319 ? -41.436 41.735 11.410 1.00 53.47 330 LEU A CA 1
ATOM 2582 C C . LEU A 1 319 ? -40.566 41.261 12.553 1.00 56.01 330 LEU A C 1
ATOM 2583 O O . LEU A 1 319 ? -41.096 40.973 13.633 1.00 57.45 330 LEU A O 1
ATOM 2588 N N . GLY A 1 320 ? -39.248 41.231 12.365 1.00 53.64 331 GLY A N 1
ATOM 2589 C CA . GLY A 1 320 ? -38.351 40.800 13.409 1.00 59.01 331 GLY A CA 1
ATOM 2590 C C . GLY A 1 320 ? -38.328 39.315 13.658 1.00 59.61 331 GLY A C 1
ATOM 2591 O O . GLY A 1 320 ? -37.628 38.873 14.570 1.00 60.06 331 GLY A O 1
ATOM 2592 N N . ASN A 1 321 ? -39.049 38.528 12.869 1.00 59.68 332 ASN A N 1
ATOM 2593 C CA . ASN A 1 321 ? -39.130 37.094 13.094 1.00 66.11 332 ASN A CA 1
ATOM 2594 C C . ASN A 1 321 ? -39.659 36.371 11.851 1.00 64.89 332 ASN A C 1
ATOM 2595 O O . ASN A 1 321 ? -40.812 36.589 11.447 1.00 57.86 332 ASN A O 1
ATOM 2600 N N . PRO A 1 322 ? -38.871 35.477 11.242 1.00 55.88 333 PRO A N 1
ATOM 2601 C CA . PRO A 1 322 ? -39.316 34.853 9.983 1.00 56.08 333 PRO A CA 1
ATOM 2602 C C . PRO A 1 322 ? -40.625 34.095 10.106 1.00 53.25 333 PRO A C 1
ATOM 2603 O O . PRO A 1 322 ? -41.361 34.002 9.120 1.00 50.97 333 PRO A O 1
ATOM 2607 N N . GLN A 1 323 ? -40.934 33.560 11.290 1.00 57.53 334 GLN A N 1
ATOM 2608 C CA . GLN A 1 323 ? -42.155 32.783 11.499 1.00 60.69 334 GLN A CA 1
ATOM 2609 C C . GLN A 1 323 ? -43.418 33.608 11.289 1.00 59.76 334 GLN A C 1
ATOM 2610 O O . GLN A 1 323 ? -44.489 33.030 11.076 1.00 57.68 334 GLN A O 1
ATOM 2616 N N . GLU A 1 324 ? -43.322 34.938 11.325 1.00 53.19 335 GLU A N 1
ATOM 2617 C CA . GLU A 1 324 ? -44.490 35.793 11.153 1.00 55.55 335 GLU A CA 1
ATOM 2618 C C . GLU A 1 324 ? -44.761 36.136 9.697 1.00 48.03 335 GLU A C 1
ATOM 2619 O O . GLU A 1 324 ? -45.779 36.780 9.403 1.00 46.08 335 GLU A O 1
ATOM 2625 N N . VAL A 1 325 ? -43.882 35.721 8.781 1.00 45.34 336 VAL A N 1
ATOM 2626 C CA . VAL A 1 325 ? -44.043 36.089 7.382 1.00 42.10 336 VAL A CA 1
ATOM 2627 C C . VAL A 1 325 ? -45.314 35.465 6.809 1.00 45.97 336 VAL A C 1
ATOM 2628 O O . VAL A 1 325 ? -46.103 36.131 6.130 1.00 40.83 336 VAL A O 1
ATOM 2632 N N . GLY A 1 326 ? -45.533 34.188 7.078 1.00 44.40 337 GLY A N 1
ATOM 2633 C CA . GLY A 1 326 ? -46.677 33.492 6.538 1.00 52.19 337 GLY A CA 1
ATOM 2634 C C . GLY A 1 326 ? -48.003 34.069 7.004 1.00 42.16 337 GLY A C 1
ATOM 2635 O O . GLY A 1 326 ? -48.884 34.364 6.196 1.00 45.16 337 GLY A O 1
ATOM 2636 N N . PRO A 1 327 ? -48.185 34.217 8.324 1.00 41.63 338 PRO A N 1
ATOM 2637 C CA . PRO A 1 327 ? -49.445 34.824 8.811 1.00 47.61 338 PRO A CA 1
ATOM 2638 C C . PRO A 1 327 ? -49.723 36.209 8.243 1.00 47.95 338 PRO A C 1
ATOM 2639 O O . PRO A 1 327 ? -50.881 36.515 7.905 1.00 42.42 338 PRO A O 1
ATOM 2643 N N . LEU A 1 328 ? -48.692 37.043 8.076 1.00 44.19 339 LEU A N 1
ATOM 2644 C CA . LEU A 1 328 ? -48.908 38.373 7.496 1.00 39.03 339 LEU A CA 1
ATOM 2645 C C . LEU A 1 328 ? -49.287 38.271 6.026 1.00 42.11 339 LEU A C 1
ATOM 2646 O O . LEU A 1 328 ? -50.231 38.936 5.581 1.00 39.49 339 LEU A O 1
ATOM 2651 N N . LEU A 1 329 ? -48.623 37.399 5.260 1.00 40.05 340 LEU A N 1
ATOM 2652 C CA . LEU A 1 329 ? -49.021 37.258 3.862 1.00 37.45 340 LEU A CA 1
ATOM 2653 C C . LEU A 1 329 ? -50.474 36.771 3.756 1.00 39.86 340 LEU A C 1
ATOM 2654 O O . LEU A 1 329 ? -51.224 37.215 2.880 1.00 39.06 340 LEU A O 1
ATOM 2659 N N . ASN A 1 330 ? -50.846 35.795 4.582 1.00 37.77 341 ASN A N 1
ATOM 2660 C CA . ASN A 1 330 ? -52.209 35.248 4.535 1.00 39.03 341 ASN A CA 1
ATOM 2661 C C . ASN A 1 330 ? -53.229 36.329 4.864 1.00 43.49 341 ASN A C 1
ATOM 2662 O O . ASN A 1 330 ? -54.251 36.461 4.184 1.00 41.59 341 ASN A O 1
ATOM 2667 N N . THR A 1 331 ? -52.961 37.098 5.917 1.00 41.04 342 THR A N 1
ATOM 2668 C CA . THR A 1 331 ? -53.817 38.232 6.274 1.00 44.67 342 THR A CA 1
ATOM 2669 C C . THR A 1 331 ? -53.963 39.200 5.110 1.00 38.94 342 THR A C 1
ATOM 2670 O O . THR A 1 331 ? -55.054 39.701 4.858 1.00 42.15 342 THR A O 1
ATOM 2674 N N . MET A 1 332 ? -52.877 39.448 4.363 1.00 39.66 343 MET A N 1
ATOM 2675 C CA . MET A 1 332 ? -52.936 40.380 3.239 1.00 37.65 343 MET A CA 1
ATOM 2676 C C . MET A 1 332 ? -53.856 39.892 2.134 1.00 42.87 343 MET A C 1
ATOM 2677 O O . MET A 1 332 ? -54.491 40.713 1.462 1.00 40.50 343 MET A O 1
ATOM 2682 N N . ILE A 1 333 ? -53.881 38.573 1.856 1.00 38.71 344 ILE A N 1
ATOM 2683 C CA . ILE A 1 333 ? -54.584 38.117 0.664 1.00 38.11 344 ILE A CA 1
ATOM 2684 C C . ILE A 1 333 ? -55.988 37.607 0.962 1.00 36.47 344 ILE A C 1
ATOM 2685 O O . ILE A 1 333 ? -56.836 37.674 0.075 1.00 41.06 344 ILE A O 1
ATOM 2690 N N . LYS A 1 334 ? -56.228 37.023 2.127 1.00 37.68 345 LYS A N 1
ATOM 2691 C CA . LYS A 1 334 ? -57.535 36.413 2.343 1.00 42.63 345 LYS A CA 1
ATOM 2692 C C . LYS A 1 334 ? -58.682 37.389 2.208 1.00 49.03 345 LYS A C 1
ATOM 2693 O O . LYS A 1 334 ? -58.695 38.437 2.826 1.00 40.16 345 LYS A O 1
ATOM 2699 N N . GLY A 1 335 ? -59.679 36.985 1.434 1.00 40.63 346 GLY A N 1
ATOM 2700 C CA . GLY A 1 335 ? -60.828 37.819 1.173 1.00 41.19 346 GLY A CA 1
ATOM 2701 C C . GLY A 1 335 ? -60.425 39.120 0.510 1.00 40.00 346 GLY A C 1
ATOM 2702 O O . GLY A 1 335 ? -61.275 39.947 0.216 1.00 43.18 346 GLY A O 1
ATOM 2703 N N A ARG A 1 336 ? -59.107 39.396 0.122 0.50 37.49 347 ARG A N 1
ATOM 2704 N N B ARG A 1 336 ? -59.106 39.391 0.120 0.50 37.48 347 ARG A N 1
ATOM 2705 C CA A ARG A 1 336 ? -58.716 40.663 -0.535 0.50 38.79 347 ARG A CA 1
ATOM 2706 C CA B ARG A 1 336 ? -58.702 40.658 -0.528 0.50 38.91 347 ARG A CA 1
ATOM 2707 C C A ARG A 1 336 ? -58.060 40.570 -1.936 0.50 40.82 347 ARG A C 1
ATOM 2708 C C B ARG A 1 336 ? -58.060 40.568 -1.934 0.50 41.14 347 ARG A C 1
ATOM 2709 O O A ARG A 1 336 ? -58.357 41.376 -2.816 0.50 41.04 347 ARG A O 1
ATOM 2710 O O B ARG A 1 336 ? -58.376 41.368 -2.813 0.50 40.38 347 ARG A O 1
ATOM 2725 N N . TYR A 1 337 ? -57.468 39.409 -2.197 1.00 38.05 348 TYR A N 1
ATOM 2726 C CA . TYR A 1 337 ? -56.752 39.058 -3.418 1.00 38.17 348 TYR A CA 1
ATOM 2727 C C . TYR A 1 337 ? -56.966 37.617 -3.883 1.00 43.84 348 TYR A C 1
ATOM 2728 O O . TYR A 1 337 ? -56.491 37.248 -4.943 1.00 45.29 348 TYR A O 1
ATOM 2737 N N . ASN A 1 338 ? -57.668 36.798 -3.110 1.00 48.94 349 ASN A N 1
ATOM 2738 C CA . ASN A 1 338 ? -57.859 35.410 -3.533 1.00 55.94 349 ASN A CA 1
ATOM 2739 C C . ASN A 1 338 ? -59.320 35.043 -3.845 1.00 64.38 349 ASN A C 1
ATOM 2740 O O . ASN A 1 338 ? -60.201 35.899 -3.765 1.00 71.04 349 ASN A O 1
ATOM 2745 N N . ASP B 2 1 ? -34.359 53.275 -6.911 1.00 114.99 229 ASP D N 1
ATOM 2746 C CA . ASP B 2 1 ? -35.618 52.914 -7.553 1.00 115.47 229 ASP D CA 1
ATOM 2747 C C . ASP B 2 1 ? -36.232 51.685 -6.863 1.00 105.91 229 ASP D C 1
ATOM 2748 O O . ASP B 2 1 ? -35.533 50.708 -6.606 1.00 101.73 229 ASP D O 1
ATOM 2753 N N . ILE B 2 2 ? -37.535 51.732 -6.559 1.00 94.43 230 ILE D N 1
ATOM 2754 C CA . ILE B 2 2 ? -38.154 50.609 -5.854 1.00 81.53 230 ILE D CA 1
ATOM 2755 C C . ILE B 2 2 ? -38.196 49.376 -6.749 1.00 76.58 230 ILE D C 1
ATOM 2756 O O . ILE B 2 2 ? -37.934 48.256 -6.294 1.00 69.40 230 ILE D O 1
ATOM 2761 N N . ALA B 2 3 ? -38.525 49.552 -8.031 1.00 81.13 231 ALA D N 1
ATOM 2762 C CA . ALA B 2 3 ? -38.501 48.421 -8.954 1.00 78.03 231 ALA D CA 1
ATOM 2763 C C . ALA B 2 3 ? -37.118 47.775 -8.993 1.00 75.64 231 ALA D C 1
ATOM 2764 O O . ALA B 2 3 ? -36.985 46.552 -8.851 1.00 68.51 231 ALA D O 1
ATOM 2766 N N . ALA B 2 4 ? -36.073 48.588 -9.162 1.00 80.56 232 ALA D N 1
ATOM 2767 C CA . ALA B 2 4 ? -34.713 48.056 -9.209 1.00 79.16 232 ALA D CA 1
ATOM 2768 C C . ALA B 2 4 ? -34.354 47.357 -7.909 1.00 71.83 232 ALA D C 1
ATOM 2769 O O . ALA B 2 4 ? -33.722 46.292 -7.927 1.00 68.59 232 ALA D O 1
ATOM 2771 N N . LEU B 2 5 ? -34.753 47.936 -6.772 1.00 71.40 233 LEU D N 1
ATOM 2772 C CA . LEU B 2 5 ? -34.496 47.306 -5.481 1.00 67.09 233 LEU D CA 1
ATOM 2773 C C . LEU B 2 5 ? -35.099 45.905 -5.421 1.00 66.37 233 LEU D C 1
ATOM 2774 O O . LEU B 2 5 ? -34.436 44.956 -4.992 1.00 60.39 233 LEU D O 1
ATOM 2776 N N . LEU B 2 6 ? -36.350 45.756 -5.855 1.00 64.70 234 LEU D N 1
ATOM 2777 C CA . LEU B 2 6 ? -37.044 44.488 -5.663 1.00 58.71 234 LEU D CA 1
ATOM 2778 C C . LEU B 2 6 ? -36.638 43.424 -6.668 1.00 60.08 234 LEU D C 1
ATOM 2779 O O . LEU B 2 6 ? -36.730 42.232 -6.357 1.00 51.34 234 LEU D O 1
ATOM 2784 N N . ILE B 2 7 ? -36.231 43.813 -7.882 1.00 52.68 235 ILE D N 1
ATOM 2785 C CA . ILE B 2 7 ? -35.818 42.826 -8.866 1.00 53.52 235 ILE D CA 1
ATOM 2786 C C . ILE B 2 7 ? -34.383 42.387 -8.629 1.00 52.85 235 ILE D C 1
ATOM 2787 O O . ILE B 2 7 ? -33.912 41.482 -9.316 1.00 52.83 235 ILE D O 1
ATOM 2792 N N . ALA B 2 8 ? -33.674 42.999 -7.674 1.00 60.12 236 ALA D N 1
ATOM 2793 C CA . ALA B 2 8 ? -32.263 42.673 -7.481 1.00 57.05 236 ALA D CA 1
ATOM 2794 C C . ALA B 2 8 ? -32.094 41.195 -7.137 1.00 52.98 236 ALA D C 1
ATOM 2795 O O . ALA B 2 8 ? -32.687 40.700 -6.183 1.00 49.34 236 ALA D O 1
ATOM 2797 N N . ALA B 2 9 ? -31.242 40.510 -7.883 1.00 53.35 237 ALA D N 1
ATOM 2798 C CA . ALA B 2 9 ? -30.989 39.090 -7.677 1.00 54.61 237 ALA D CA 1
ATOM 2799 C C . ALA B 2 9 ? -30.037 38.858 -6.504 1.00 54.06 237 ALA D C 1
ATOM 2800 O O . ALA B 2 9 ? -29.198 39.693 -6.189 1.00 53.43 237 ALA D O 1
ATOM 2802 N N . GLY B 2 10 ? -30.169 37.700 -5.857 1.00 51.70 238 GLY D N 1
ATOM 2803 C CA . GLY B 2 10 ? -29.180 37.244 -4.900 1.00 58.60 238 GLY D CA 1
ATOM 2804 C C . GLY B 2 10 ? -28.151 36.396 -5.628 1.00 52.04 238 GLY D C 1
ATOM 2805 O O . GLY B 2 10 ? -28.128 36.342 -6.858 1.00 48.26 238 GLY D O 1
ATOM 2806 N N . ALA B 2 11 ? -27.294 35.691 -4.846 1.00 47.30 239 ALA D N 1
ATOM 2807 C CA . ALA B 2 11 ? -26.274 34.822 -5.443 1.00 49.49 239 ALA D CA 1
ATOM 2808 C C . ALA B 2 11 ? -26.133 33.488 -4.707 1.00 51.64 239 ALA D C 1
ATOM 2809 O O . ALA B 2 11 ? -25.085 32.844 -4.782 1.00 45.44 239 ALA D O 1
ATOM 2811 N N . ASP B 2 12 ? -27.193 33.007 -4.065 1.00 44.12 240 ASP D N 1
ATOM 2812 C CA . ASP B 2 12 ? -27.110 31.765 -3.311 1.00 49.12 240 ASP D CA 1
ATOM 2813 C C . ASP B 2 12 ? -27.089 30.545 -4.229 1.00 46.10 240 ASP D C 1
ATOM 2814 O O . ASP B 2 12 ? -27.800 30.468 -5.248 1.00 44.09 240 ASP D O 1
ATOM 2819 N N . VAL B 2 13 ? -26.299 29.551 -3.821 1.00 43.43 241 VAL D N 1
ATOM 2820 C CA . VAL B 2 13 ? -26.191 28.286 -4.538 1.00 42.91 241 VAL D CA 1
ATOM 2821 C C . VAL B 2 13 ? -26.146 27.160 -3.506 1.00 44.62 241 VAL D C 1
ATOM 2822 O O . VAL B 2 13 ? -25.937 27.387 -2.323 1.00 46.42 241 VAL D O 1
ATOM 2826 N N . ASN B 2 14 ? -26.284 25.920 -3.987 1.00 44.57 242 ASN D N 1
ATOM 2827 C CA . ASN B 2 14 ? -26.229 24.737 -3.120 1.00 46.81 242 ASN D CA 1
ATOM 2828 C C . ASN B 2 14 ? -24.780 24.352 -2.796 1.00 50.58 242 ASN D C 1
ATOM 2829 O O . ASN B 2 14 ? -24.257 23.350 -3.284 1.00 50.91 242 ASN D O 1
ATOM 2834 N N . ALA B 2 15 ? -24.155 25.126 -1.914 1.00 51.51 243 ALA D N 1
ATOM 2835 C CA . ALA B 2 15 ? -22.798 24.801 -1.491 1.00 55.95 243 ALA D CA 1
ATOM 2836 C C . ALA B 2 15 ? -22.576 25.450 -0.141 1.00 66.88 243 ALA D C 1
ATOM 2837 O O . ALA B 2 15 ? -22.838 26.647 0.012 1.00 60.39 243 ALA D O 1
ATOM 2839 N N . HIS B 2 16 ? -22.131 24.639 0.829 1.00 74.98 244 HIS D N 1
ATOM 2840 C CA . HIS B 2 16 ? -21.952 25.088 2.206 1.00 86.86 244 HIS D CA 1
ATOM 2841 C C . HIS B 2 16 ? -20.745 26.019 2.348 1.00 91.93 244 HIS D C 1
ATOM 2842 O O . HIS B 2 16 ? -20.801 27.010 3.085 1.00 90.82 244 HIS D O 1
ATOM 2849 N N . ALA B 2 17 ? -19.637 25.707 1.687 1.00 104.76 245 ALA D N 1
ATOM 2850 C CA . ALA B 2 17 ? -18.482 26.595 1.672 1.00 113.03 245 ALA D CA 1
ATOM 2851 C C . ALA B 2 17 ? -18.189 26.974 0.230 1.00 108.73 245 ALA D C 1
ATOM 2852 O O . ALA B 2 17 ? -18.006 26.096 -0.621 1.00 106.67 245 ALA D O 1
ATOM 2854 N N A LYS B 2 18 ? -18.169 28.273 -0.045 0.68 89.98 246 LYS D N 1
ATOM 2855 N N B LYS B 2 18 ? -18.152 28.275 -0.042 0.32 89.40 246 LYS D N 1
ATOM 2856 C CA A LYS B 2 18 ? -17.852 28.796 -1.364 0.68 85.73 246 LYS D CA 1
ATOM 2857 C CA B LYS B 2 18 ? -17.853 28.794 -1.368 0.32 85.17 246 LYS D CA 1
ATOM 2858 C C A LYS B 2 18 ? -16.461 29.409 -1.348 0.68 86.16 246 LYS D C 1
ATOM 2859 C C B LYS B 2 18 ? -16.484 29.454 -1.370 0.32 86.35 246 LYS D C 1
ATOM 2860 O O A LYS B 2 18 ? -16.038 29.993 -0.345 0.68 89.85 246 LYS D O 1
ATOM 2861 O O B LYS B 2 18 ? -16.102 30.121 -0.403 0.32 89.45 246 LYS D O 1
ATOM 2872 N N . GLY B 2 19 ? -15.753 29.264 -2.462 1.00 82.15 247 GLY D N 1
ATOM 2873 C CA . GLY B 2 19 ? -14.472 29.911 -2.633 1.00 87.85 247 GLY D CA 1
ATOM 2874 C C . GLY B 2 19 ? -13.983 29.827 -4.062 1.00 89.02 247 GLY D C 1
ATOM 2875 O O . GLY B 2 19 ? -14.202 28.821 -4.743 1.00 87.30 247 GLY D O 1
ATOM 2876 N N . ALA B 2 20 ? -13.333 30.885 -4.535 1.00 105.97 248 ALA D N 1
ATOM 2877 C CA . ALA B 2 20 ? -12.597 30.803 -5.781 1.00 102.24 248 ALA D CA 1
ATOM 2878 C C . ALA B 2 20 ? -11.387 29.886 -5.600 1.00 101.48 248 ALA D C 1
ATOM 2879 O O . ALA B 2 20 ? -10.998 29.536 -4.483 1.00 105.83 248 ALA D O 1
ATOM 2881 N N . PHE B 2 21 ? -10.792 29.485 -6.721 1.00 89.47 249 PHE D N 1
ATOM 2882 C CA . PHE B 2 21 ? -9.693 28.529 -6.659 1.00 89.03 249 PHE D CA 1
ATOM 2883 C C . PHE B 2 21 ? -8.398 29.191 -6.197 1.00 95.98 249 PHE D C 1
ATOM 2884 O O . PHE B 2 21 ? -7.672 28.612 -5.382 1.00 99.01 249 PHE D O 1
ATOM 2892 N N . PHE B 2 22 ? -8.091 30.391 -6.699 1.00 106.67 250 PHE D N 1
ATOM 2893 C CA . PHE B 2 22 ? -6.914 31.145 -6.238 1.00 112.28 250 PHE D CA 1
ATOM 2894 C C . PHE B 2 22 ? -7.327 32.318 -5.344 1.00 110.87 250 PHE D C 1
ATOM 2895 O O . PHE B 2 22 ? -6.478 32.958 -4.709 1.00 111.48 250 PHE D O 1
#

GO terms:
  GO:0005829 cytosol (C, TAS)
  GO:0005515 protein binding (F, IPI)
  GO:0000122 negative regulation of transcription by RNA polymerase II (P, IDA)
  GO:0061629 RNA polymerase II-specific DNA-binding transcription factor binding (F, IPI)
  GO:0005654 nucleoplasm (C, IDA)
  GO:0005829 cytosol (C, IDA)
  GO:0062101 peptidyl-aspartic acid 3-dioxygenase activity (F, IDA)
  GO:0008198 ferrous iron binding (F, IDA)
  GO:0048471 perinuclear region of cytoplasm (C, IDA)
  GO:0005634 nucleus (C, IDA)
  GO:0005737 cytoplasm (C, IDA)
  GO:0003714 transcription corepressor activity (F, IDA)
  GO:0031406 carboxylic acid binding (F, IDA)
  GO:0008270 zinc ion binding (F, IDA)
  GO:0045746 negative regulation of Notch signaling pathway (P, IDA)
  GO:0036139 peptidyl-histidine dioxygenase activity (F, IDA)
  GO:0036140 [protein]-asparagine 3-dioxygenase activity (F, IDA)
  GO:0042803 protein homodimerization activity (F, IDA)
  GO:0045663 positive regulation of myoblast differentiation (P, IMP)
  GO:0036140 [protein]-asparagine 3-dioxygenase activity (F, IMP)

CATH classification: 2.60.120.10 (+1 more: 1.10.287.1010)

Secondary structure (DSSP, 8-state):
---SPPBPTTT--BS--GGGS---SS-EEEPPEE-TT-HHHHHHHHTT--EEES---TTGGGGG--HHHHHHHS-S-EEEEEEESSSB-----GGGGGG-TT---SEEEEEEEHHHHHHHHHHHHHHT---EEEEEEE--TTS-HHHHHHHHTS-HHHHHHHHHHHT---EEE-EEEEE-TT-EEEEE--SSEEEEEEEES-EEEEEE-GGGHHHH-BPPTTSTTTTBB---TTS--TTT-GGGGG--EEEEEE-TT-EEEE-TT-EEEEEEPTTS--EEEEEEEEPPPPPPSS--SSPPHHHHHHHHHHHHHHHHHHHS-GGGHHHHHHHHHTTTT-/-HHHHHH------S-SS-----

Nearest PDB structures (foldseek):
  3d8c-assembly1_A  TM=1.002E+00  e=3.073E-76  Homo sapiens
  2xum-assembly1_A  TM=1.002E+00  e=5.394E-76  Homo sapiens
  5jwp-assembly1_A  TM=1.001E+00  e=2.418E-75  Homo sapiens
  4b7e-assembly1_A  TM=1.001E+00  e=5.120E-75  Homo sapiens
  4jaa-assembly1_A  TM=1.001E+00  e=3.784E-74  Homo sapiens

Sequence (360 aa):
GSGEPREEAGALGPAWDESQLRSYSFPTRPIPRLSQSDPRAEELIENEEPVVLTDTNLVYPALKWDLEYLQENIGNGDFSVYSASTHKFLYYDEKKMANFQNFKPRSNREEMKFHEFVEKLQDIQQRGGEERLYLQQTTLNDTVGRKIVMDFLGFNWNWINKQQGKRGWGQLTSNLLLIGMEGNVTPAHYDEQQNFFAQIKGYKRCILFPPDQFEECLYPYPVHHPCDRQSQVDFDNPDYERFPNFQNVVGYETVVGPGDVLYIPMYWWHHIESLLNGGITITVNFWYKGAPTPKRIEYPLKAHQKVAIMRNIEKMLGEALGNPQEVGPLLNTMIKGRRYNDIAALLIAAGADVNAHAKKGAFF

InterPro domains:
  IPR003347 JmjC domain [PS51184] (142-312)
  IPR003347 JmjC domain [SM00558] (144-311)
  IPR014710 RmlC-like jelly roll fold [G3DSA:2.60.120.10] (1-303)
  IPR027452 Hypoxia-inducible factor 1-alpha inhibitor, domain II [G3DSA:1.10.287.1010] (306-349)
  IPR041667 Cupin-like domain 8 [PF13621] (53-299)

B-factor: mean 55.82, std 17.47, range [31.84, 121.4]